Protein AF-0000000087304142 (afdb_homodimer)

Radius of gyration: 18.17 Å; Cα contacts (8 Å, |Δi|>4): 422; chains: 2; bounding box: 41×49×43 Å

pLDDT: mean 86.61, std 17.69, range [28.72, 97.62]

Foldseek 3Di:
DPDDDDDDDDDDFDWDWDADPVRDIAIEGEAFWAPPQDDPPKDKAFAPWDWDWDWDDDPNDIDIGIYTYYHYQVGMAINNHRGDPNGTDDPPPPPPPPD/DPPDDDDDDDDDFDWDWDADPVRDIAIEGEAFWAPPQDDPPKDKAFAPWDWDWDWDDDPNDIDIGIYTYYHYLVGMAINNHRGDPVGTDDPPPPPPPPD

Sequence (198 aa):
MLHSNETTILWSFRYYLTCDLDQSYFILSVYGLQNEAIKEGDRVVLLEPYYKILDISWKEQRYKFKSIRVDFPEQIIINEKAPAAHQVARASIRAQHKPMLHSNETTILWSFRYYLTCDLDQSYFILSVYGLQNEAIKEGDRVVLLEPYYKILDISWKEQRYKFKSIRVDFPEQIIINEKAPAAHQVARASIRAQHKP

Organism: Triticum turgidum subsp. durum (NCBI:txid4567)

InterPro domains:
  IPR032076 Tetratricopeptide repeat protein 5, OB fold domain [PF16669] (15-91)
  IPR038645 TTC5, OB fold domain superfamily [G3DSA:2.40.50.550] (5-99)

Solvent-accessible surface area (backbone atoms only — not comparable to full-atom values): 11054 Å² total; per-residue (Å²): 126,83,55,62,49,55,29,34,32,68,41,76,49,61,39,27,38,30,33,32,86,86,70,46,68,34,38,36,35,71,35,44,50,32,70,75,63,66,50,69,70,38,39,35,37,35,41,71,58,46,79,44,77,45,64,39,36,44,90,93,38,79,44,77,39,46,31,36,40,36,78,41,53,90,28,42,28,50,68,88,31,65,70,50,78,86,27,41,42,69,83,72,70,76,69,76,68,74,128,127,81,58,63,49,56,29,32,31,69,40,76,49,59,38,29,38,31,32,32,85,88,70,46,68,33,40,36,34,69,35,43,49,33,71,76,63,66,51,70,70,37,40,34,36,33,44,71,58,44,80,42,76,45,64,38,33,43,89,92,38,78,46,76,40,47,33,37,39,36,77,42,54,88,29,42,29,49,71,89,33,66,71,50,78,86,26,40,43,70,82,73,70,77,70,76,66,74,127

Secondary structure (DSSP, 8-state):
---EEEEEEEEEEEEEEEEETT--EEEEEE-SB-TTSS-TT-EEEEES-EEEEEEEEETTEEEEEEEEEE-SGGGEEETTBPPPGGGBPP---------/---EEEEEEEEEEEEEEEEETT--EEEEEE-SB-TTSS-TT-EEEEES-EEEEEEEEETTEEEEEEEEEE-SGGGEEETTBPPPGGGB-----------

Nearest PDB structures (foldseek):
  8bpo-assembly1_t2  TM=6.925E-01  e=1.571E-04  Homo sapiens
  2xvs-assembly1_A  TM=7.780E-01  e=8.310E-04  Homo sapiens
  4abn-assembly2_B  TM=7.168E-01  e=9.321E-04  Mus musculus
  4abn-assembly1_A  TM=6.920E-01  e=1.173E-03  Mus musculus
  6t59-assembly1_TT  TM=7.184E-01  e=1.242E-03  Homo sapiens

Structure (mmCIF, N/CA/C/O backbone):
data_AF-0000000087304142-model_v1
#
loop_
_entity.id
_entity.type
_entity.pdbx_description
1 polymer 'Tetratricopeptide repeat protein 5 OB fold domain-containing protein'
#
loop_
_atom_site.group_PDB
_atom_site.id
_atom_site.type_symbol
_atom_site.label_atom_id
_atom_site.label_alt_id
_atom_site.label_comp_id
_atom_site.label_asym_id
_atom_site.label_entity_id
_atom_site.label_seq_id
_atom_site.pdbx_PDB_ins_code
_atom_site.Cartn_x
_atom_site.Cartn_y
_atom_site.Cartn_z
_atom_site.occupancy
_atom_site.B_iso_or_equiv
_atom_site.auth_seq_id
_atom_site.auth_comp_id
_atom_site.auth_asym_id
_atom_site.auth_atom_id
_atom_site.pdbx_PDB_model_num
ATOM 1 N N . MET A 1 1 ? 4.555 -20.844 -22.891 1 38.59 1 MET A N 1
ATOM 2 C CA . MET A 1 1 ? 4.18 -21.375 -21.594 1 38.59 1 MET A CA 1
ATOM 3 C C . MET A 1 1 ? 3.936 -20.25 -20.594 1 38.59 1 MET A C 1
ATOM 5 O O . MET A 1 1 ? 4.797 -19.391 -20.391 1 38.59 1 MET A O 1
ATOM 9 N N . LEU A 1 2 ? 2.717 -19.891 -20.516 1 50.12 2 LEU A N 1
ATOM 10 C CA . LEU A 1 2 ? 2.271 -18.781 -19.672 1 50.12 2 LEU A CA 1
ATOM 11 C C . LEU A 1 2 ? 2.898 -18.859 -18.281 1 50.12 2 LEU A C 1
ATOM 13 O O . LEU A 1 2 ? 2.758 -19.875 -17.594 1 50.12 2 LEU A O 1
ATOM 17 N N . HIS A 1 3 ? 4.043 -18.344 -18.078 1 65.56 3 HIS A N 1
ATOM 18 C CA . HIS A 1 3 ? 4.711 -18.422 -16.781 1 65.56 3 HIS A CA 1
ATOM 19 C C . HIS A 1 3 ? 3.824 -17.875 -15.672 1 65.56 3 HIS A C 1
ATOM 21 O O . HIS A 1 3 ? 3.293 -16.766 -15.789 1 65.56 3 HIS A O 1
ATOM 27 N N . SER A 1 4 ? 3.064 -18.844 -15 1 76.44 4 SER A N 1
ATOM 28 C CA . SER A 1 4 ? 2.26 -18.531 -13.828 1 76.44 4 SER A CA 1
ATOM 29 C C . SER A 1 4 ? 3.031 -18.797 -12.539 1 76.44 4 SER A C 1
ATOM 31 O O . SER A 1 4 ? 3.838 -19.719 -12.469 1 76.44 4 SER A O 1
ATOM 33 N N . ASN A 1 5 ? 3.068 -17.922 -11.68 1 85.31 5 ASN A N 1
ATOM 34 C CA . ASN A 1 5 ? 3.637 -18.078 -10.344 1 85.31 5 ASN A CA 1
ATOM 35 C C . ASN A 1 5 ? 2.553 -18.078 -9.266 1 85.31 5 ASN A C 1
ATOM 37 O O . ASN A 1 5 ? 1.793 -17.125 -9.141 1 85.31 5 ASN A O 1
ATOM 41 N N . GLU A 1 6 ? 2.381 -1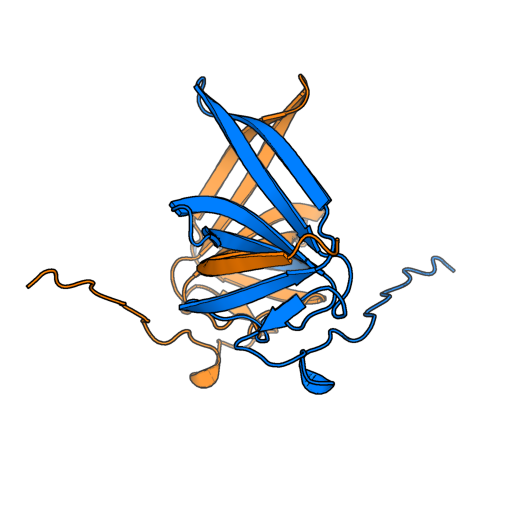9.297 -8.562 1 89.5 6 GLU A N 1
ATOM 42 C CA . GLU A 1 6 ? 1.457 -19.359 -7.434 1 89.5 6 GLU A CA 1
ATOM 43 C C . GLU A 1 6 ? 2.098 -18.812 -6.164 1 89.5 6 GLU A C 1
ATOM 45 O O . GLU A 1 6 ? 3.137 -19.312 -5.723 1 89.5 6 GLU A O 1
ATOM 50 N N . THR A 1 7 ? 1.464 -17.828 -5.605 1 94.75 7 THR A N 1
ATOM 51 C CA . THR A 1 7 ? 2.057 -17.172 -4.449 1 94.75 7 THR A CA 1
ATOM 52 C C . THR A 1 7 ? 1.004 -16.922 -3.371 1 94.75 7 THR A C 1
ATOM 54 O O . THR A 1 7 ? -0.197 -16.969 -3.646 1 94.75 7 THR A O 1
ATOM 57 N N . THR A 1 8 ? 1.46 -16.859 -2.166 1 96.12 8 THR A N 1
ATOM 58 C CA . THR A 1 8 ? 0.624 -16.469 -1.035 1 96.12 8 THR A CA 1
ATOM 59 C C . THR A 1 8 ? 1.009 -15.086 -0.529 1 96.12 8 THR A C 1
ATOM 61 O O . THR A 1 8 ? 2.193 -14.766 -0.406 1 96.12 8 THR A O 1
ATOM 64 N N . ILE A 1 9 ? -0.006 -14.328 -0.276 1 96.19 9 ILE A N 1
ATOM 65 C CA . ILE A 1 9 ? 0.234 -13 0.277 1 96.19 9 ILE A CA 1
ATOM 66 C C . ILE A 1 9 ? 0.557 -13.109 1.766 1 96.19 9 ILE A C 1
ATOM 68 O O . ILE A 1 9 ? -0.253 -13.617 2.547 1 96.19 9 ILE A O 1
ATOM 72 N N . LEU A 1 10 ? 1.665 -12.609 2.121 1 94.44 10 LEU A N 1
ATOM 73 C CA . LEU A 1 10 ? 2.068 -12.68 3.52 1 94.44 10 LEU A CA 1
ATOM 74 C C . LEU A 1 10 ? 1.793 -11.359 4.234 1 94.44 10 LEU A C 1
ATOM 76 O O . LEU A 1 10 ? 1.306 -11.352 5.367 1 94.44 10 LEU A O 1
ATOM 80 N N . TRP A 1 11 ? 2.09 -10.266 3.6 1 90.31 11 TRP A N 1
ATOM 81 C CA . TRP A 1 11 ? 1.928 -8.938 4.184 1 90.31 11 TRP A CA 1
ATOM 82 C C . TRP A 1 11 ? 1.604 -7.906 3.109 1 90.31 11 TRP A C 1
ATOM 84 O O . TRP A 1 11 ? 1.992 -8.07 1.95 1 90.31 11 TRP A O 1
ATOM 94 N N . SER A 1 12 ? 0.867 -6.938 3.477 1 90.38 12 SER A N 1
ATOM 95 C CA . SER A 1 12 ? 0.585 -5.785 2.627 1 90.38 12 SER A CA 1
ATOM 96 C C . SER A 1 12 ? 1.11 -4.496 3.25 1 90.38 12 SER A C 1
ATOM 98 O O . SER A 1 12 ? 1.001 -4.297 4.461 1 90.38 12 SER A O 1
ATOM 100 N N . PHE A 1 13 ? 1.851 -3.672 2.453 1 88.75 13 PHE A N 1
ATOM 101 C CA . PHE A 1 13 ? 2.375 -2.369 2.846 1 88.75 13 PHE A CA 1
ATOM 102 C C . PHE A 1 13 ? 1.721 -1.255 2.039 1 88.75 13 PHE A C 1
ATOM 104 O O . PHE A 1 13 ? 1.744 -1.278 0.806 1 88.75 13 PHE A O 1
ATOM 111 N N . ARG A 1 14 ? 1.123 -0.435 2.699 1 90.31 14 ARG A N 1
ATOM 112 C CA . ARG A 1 14 ? 0.495 0.694 2.02 1 90.31 14 ARG A CA 1
ATOM 113 C C . ARG 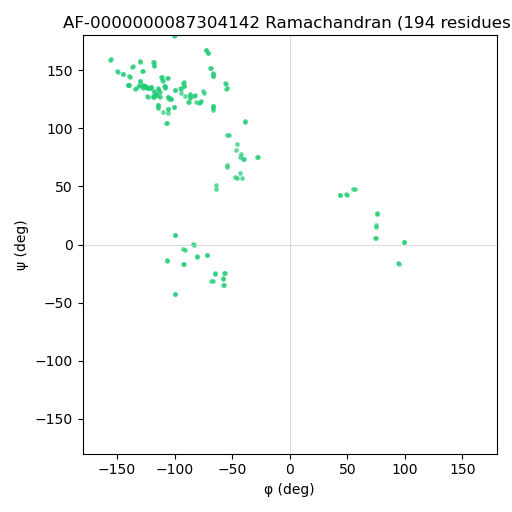A 1 14 ? 1.125 2.014 2.455 1 90.31 14 ARG A C 1
ATOM 115 O O . ARG A 1 14 ? 1.301 2.258 3.65 1 90.31 14 ARG A O 1
ATOM 122 N N . TYR A 1 15 ? 1.54 2.902 1.51 1 94.56 15 TYR A N 1
ATOM 123 C CA . TYR A 1 15 ? 2.094 4.234 1.726 1 94.56 15 TYR A CA 1
ATOM 124 C C . TYR A 1 15 ? 1.349 5.273 0.897 1 94.56 15 TYR A C 1
ATOM 126 O O . TYR A 1 15 ? 0.805 4.961 -0.164 1 94.56 15 TYR A O 1
ATOM 134 N N . TYR A 1 16 ? 1.314 6.414 1.436 1 95.88 16 TYR A N 1
ATOM 135 C CA . TYR A 1 16 ? 0.672 7.527 0.749 1 95.88 16 TYR A CA 1
ATOM 136 C C . TYR A 1 16 ? 1.661 8.664 0.508 1 95.88 16 TYR A C 1
ATOM 138 O O . TYR A 1 16 ? 2.475 8.984 1.379 1 95.88 16 TYR A O 1
ATOM 146 N N . LEU A 1 17 ? 1.597 9.172 -0.672 1 96.81 17 LEU A N 1
ATOM 147 C CA . LEU A 1 17 ? 2.236 10.461 -0.91 1 96.81 17 LEU A CA 1
ATOM 148 C C . LEU A 1 17 ? 1.291 11.609 -0.571 1 96.81 17 LEU A C 1
ATOM 150 O O . LEU A 1 17 ? 0.168 11.664 -1.076 1 96.81 17 LEU A O 1
ATOM 154 N N . THR A 1 18 ? 1.771 12.453 0.245 1 97.31 18 THR A N 1
ATOM 155 C CA . THR A 1 18 ? 0.891 13.5 0.75 1 97.31 18 THR A CA 1
ATOM 156 C C . THR A 1 18 ? 1.542 14.867 0.601 1 97.31 18 THR A C 1
ATOM 158 O O . THR A 1 18 ? 2.764 14.969 0.467 1 97.31 18 THR A O 1
ATOM 161 N N . CYS A 1 19 ? 0.693 15.836 0.576 1 97.19 19 CYS A N 1
ATOM 162 C CA . CYS A 1 19 ? 1.104 17.234 0.524 1 97.19 19 CYS A CA 1
ATOM 163 C C . CYS A 1 19 ? 0.378 18.047 1.584 1 97.19 19 CYS A C 1
ATOM 165 O O . CYS A 1 19 ? -0.826 17.891 1.786 1 97.19 19 CYS A O 1
ATOM 167 N N . ASP A 1 20 ? 1.195 18.891 2.199 1 94.69 20 ASP A N 1
ATOM 168 C CA . ASP A 1 20 ? 0.542 19.719 3.205 1 94.69 20 ASP A CA 1
ATOM 169 C C . ASP A 1 20 ? 0.26 21.125 2.66 1 94.69 20 ASP A C 1
ATOM 171 O O . ASP A 1 20 ? 0.47 21.391 1.475 1 94.69 20 ASP A O 1
ATOM 175 N N . LEU A 1 21 ? -0.332 21.938 3.471 1 90.31 21 LEU A N 1
ATOM 176 C CA . LEU A 1 21 ? -0.756 23.266 3.062 1 90.31 21 LEU A CA 1
ATOM 177 C C . LEU A 1 21 ? 0.448 24.141 2.723 1 90.31 21 LEU A C 1
ATOM 179 O O . LEU A 1 21 ? 0.334 25.094 1.939 1 90.31 21 LEU A O 1
ATOM 183 N N . ASP A 1 22 ? 1.643 23.859 3.264 1 92.12 22 ASP A N 1
ATOM 184 C CA . ASP A 1 22 ? 2.865 24.609 3 1 92.12 22 ASP A CA 1
ATOM 185 C C . ASP A 1 22 ? 3.541 24.141 1.719 1 92.12 22 ASP A C 1
ATOM 187 O O . ASP A 1 22 ? 4.656 24.547 1.404 1 92.12 22 ASP A O 1
ATOM 191 N N . GLN A 1 23 ? 2.883 23.094 1.068 1 91.81 23 GLN A N 1
ATOM 192 C CA . GLN A 1 23 ? 3.367 22.547 -0.193 1 91.81 23 GLN A CA 1
ATOM 193 C C . GLN A 1 23 ? 4.586 21.656 0.027 1 91.81 23 GLN A C 1
ATOM 195 O O . GLN A 1 23 ? 5.48 21.594 -0.82 1 91.81 23 GLN A O 1
ATOM 200 N N . SER A 1 24 ? 4.586 21.156 1.173 1 93.25 24 SER A N 1
ATOM 201 C CA . SER A 1 24 ? 5.605 20.141 1.458 1 93.25 24 SER A CA 1
ATOM 202 C C . SER A 1 24 ? 5.082 18.734 1.188 1 93.25 24 SER A C 1
ATOM 204 O O . SER A 1 24 ? 3.936 18.422 1.509 1 93.25 24 SER A O 1
ATOM 206 N N . TYR A 1 25 ? 5.953 17.969 0.609 1 95.5 25 TYR A N 1
ATOM 207 C CA . TYR A 1 25 ? 5.578 16.594 0.287 1 95.5 25 TYR A CA 1
ATOM 208 C C . TYR A 1 25 ? 6.238 15.609 1.244 1 95.5 25 TYR A C 1
ATOM 210 O O . TYR A 1 25 ? 7.391 15.797 1.645 1 95.5 25 TYR A O 1
ATOM 218 N N . PHE A 1 26 ? 5.5 14.547 1.586 1 96.19 26 PHE A N 1
ATOM 219 C CA . PHE A 1 26 ? 6.066 13.508 2.43 1 96.19 26 PHE A CA 1
ATOM 220 C C . PHE A 1 26 ? 5.344 12.18 2.211 1 96.19 26 PHE A C 1
ATOM 222 O O . PHE A 1 26 ? 4.238 12.156 1.66 1 96.19 26 PHE A O 1
ATOM 229 N N . ILE A 1 27 ? 6.004 11.07 2.576 1 97.12 27 ILE A N 1
ATOM 230 C CA . ILE A 1 27 ? 5.406 9.734 2.559 1 97.12 27 ILE A CA 1
ATOM 231 C C . ILE A 1 27 ? 4.688 9.477 3.881 1 97.12 27 ILE A C 1
ATOM 233 O O . ILE A 1 27 ? 5.238 9.727 4.953 1 97.12 27 ILE A O 1
ATOM 237 N N . LEU A 1 28 ? 3.451 9.055 3.797 1 97.5 28 LEU A N 1
ATOM 238 C CA . LEU A 1 28 ? 2.639 8.75 4.969 1 97.5 28 LEU A CA 1
ATOM 239 C C . LEU A 1 28 ? 2.344 7.258 5.055 1 97.5 28 LEU A C 1
ATOM 241 O O . LEU A 1 28 ? 1.95 6.641 4.062 1 97.5 28 LEU A O 1
ATOM 245 N N . SER A 1 29 ? 2.633 6.68 6.172 1 95.69 29 SER A N 1
ATOM 246 C CA . SER A 1 29 ? 2.209 5.324 6.5 1 95.69 29 SER A CA 1
ATOM 247 C C . SER A 1 29 ? 1.195 5.32 7.641 1 95.69 29 SER A C 1
ATOM 249 O O . SER A 1 29 ? 1.394 5.988 8.656 1 95.69 29 SER A O 1
ATOM 251 N N . VAL A 1 30 ? 0.111 4.602 7.422 1 94.88 30 VAL A N 1
ATOM 252 C CA . VAL A 1 30 ? -0.978 4.594 8.391 1 94.88 30 VAL A CA 1
ATOM 253 C C . VAL A 1 30 ? -1.271 3.162 8.836 1 94.88 30 VAL A C 1
ATOM 255 O O . VAL A 1 30 ? -1.509 2.285 8 1 94.88 30 VAL A O 1
ATOM 258 N N . TYR A 1 31 ? -1.268 3.006 10.125 1 89.94 31 TYR A N 1
ATOM 259 C CA . TYR A 1 31 ? -1.63 1.72 10.711 1 89.94 31 TYR A CA 1
ATOM 260 C C . TYR A 1 31 ? -2.961 1.811 11.445 1 89.94 31 TYR A C 1
ATOM 262 O O . TYR A 1 31 ? -3.367 2.893 11.875 1 89.94 31 TYR A O 1
ATOM 270 N N . GLY A 1 32 ? -3.613 0.756 11.312 1 89.25 32 GLY A N 1
ATOM 271 C CA . GLY A 1 32 ? -4.836 0.69 12.102 1 89.25 32 GLY A CA 1
ATOM 272 C C . GLY A 1 32 ? -6.078 1.023 11.297 1 89.25 32 GLY A C 1
ATOM 273 O O . GLY A 1 32 ? -7.188 1.03 11.836 1 89.25 32 GLY A O 1
ATOM 274 N N . LEU A 1 33 ? -5.965 1.268 10.078 1 92.25 33 LEU A N 1
ATOM 275 C CA . LEU A 1 33 ? -7.117 1.562 9.234 1 92.25 33 LEU A CA 1
ATOM 276 C C . LEU A 1 33 ? -7.27 0.515 8.133 1 92.25 33 LEU A C 1
ATOM 278 O O . LEU A 1 33 ? -6.289 -0.109 7.727 1 92.25 33 LEU A O 1
ATOM 282 N N . GLN A 1 34 ? -8.562 0.417 7.719 1 88.25 34 GLN A N 1
ATOM 283 C CA . GLN A 1 34 ? -8.805 -0.403 6.535 1 88.25 34 GLN A CA 1
ATOM 284 C C . GLN A 1 34 ? -8.219 0.244 5.289 1 88.25 34 GLN A C 1
ATOM 286 O O . GLN A 1 34 ? -8.102 1.47 5.211 1 88.25 34 GLN A O 1
ATOM 291 N N . ASN A 1 35 ? -7.867 -0.57 4.363 1 82.31 35 ASN A N 1
ATOM 292 C CA . ASN A 1 35 ? -7.203 -0.108 3.15 1 82.31 35 ASN A CA 1
ATOM 293 C C . ASN A 1 35 ? -8.047 0.924 2.408 1 82.31 35 ASN A C 1
ATOM 295 O O . ASN A 1 35 ? -7.508 1.808 1.739 1 82.31 35 ASN A O 1
ATOM 299 N N . GLU A 1 36 ? -9.312 0.84 2.551 1 85.94 36 GLU A N 1
ATOM 300 C CA . GLU A 1 36 ? -10.211 1.695 1.779 1 85.94 36 GLU A CA 1
ATOM 301 C C . GLU A 1 36 ? -10.547 2.973 2.543 1 85.94 36 GLU A C 1
ATOM 303 O O . GLU A 1 36 ? -11.234 3.852 2.02 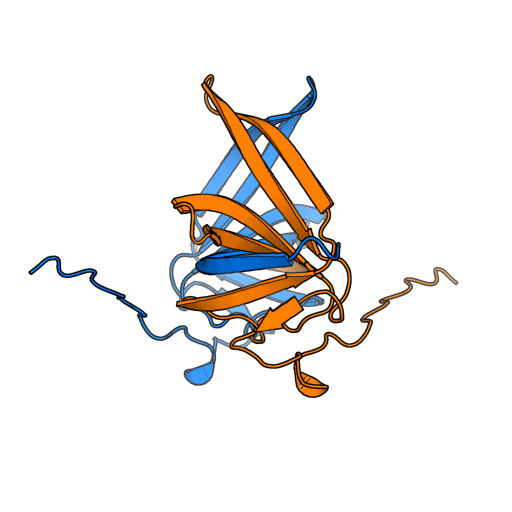1 85.94 36 GLU A O 1
ATOM 308 N N . ALA A 1 37 ? -10.055 3.027 3.709 1 92.56 37 ALA A N 1
ATOM 309 C CA . ALA A 1 37 ? -10.469 4.117 4.59 1 92.56 37 ALA A CA 1
ATOM 310 C C . ALA A 1 37 ? -9.945 5.461 4.078 1 92.56 37 ALA A C 1
ATOM 312 O O . ALA A 1 37 ? -10.57 6.5 4.305 1 92.56 37 ALA A O 1
ATOM 313 N N . ILE A 1 38 ? -8.773 5.457 3.412 1 94.44 38 ILE A N 1
ATOM 314 C CA . ILE A 1 38 ? -8.164 6.668 2.867 1 94.44 38 ILE A CA 1
ATOM 315 C C . ILE A 1 38 ? -8.055 6.551 1.349 1 94.44 38 ILE A C 1
ATOM 317 O O . ILE A 1 38 ? -7.57 5.539 0.833 1 94.44 38 ILE A O 1
ATOM 321 N N . LYS A 1 39 ? -8.57 7.543 0.684 1 90.69 39 LYS A N 1
ATOM 322 C CA . LYS A 1 39 ? -8.531 7.574 -0.775 1 90.69 39 LYS A CA 1
ATOM 323 C C . LYS A 1 39 ? -7.75 8.781 -1.282 1 90.69 39 LYS A C 1
ATOM 325 O O . LYS A 1 39 ? -7.578 9.766 -0.56 1 90.69 39 LYS A O 1
ATOM 330 N N . GLU A 1 40 ? -7.281 8.617 -2.48 1 90.31 40 GLU A N 1
ATOM 331 C CA . GLU A 1 40 ? -6.648 9.773 -3.115 1 90.31 40 GLU A CA 1
ATOM 332 C C . GLU A 1 40 ? -7.594 10.969 -3.152 1 90.31 40 GLU A C 1
ATOM 334 O O . GLU A 1 40 ? -8.789 10.812 -3.408 1 90.31 40 GLU A O 1
ATOM 339 N N . GLY A 1 41 ? -7.09 12.078 -2.877 1 93.88 41 GLY A N 1
ATOM 340 C CA . GLY A 1 41 ? -7.895 13.281 -2.855 1 93.88 41 GLY A CA 1
ATOM 341 C C . GLY A 1 41 ? -8.406 13.641 -1.472 1 93.88 41 GLY A C 1
ATOM 342 O O . GLY A 1 41 ? -8.836 14.766 -1.231 1 93.88 41 GLY A O 1
ATOM 343 N N . ASP A 1 42 ? -8.359 12.719 -0.616 1 96.25 42 ASP A N 1
ATOM 344 C CA . ASP A 1 42 ? -8.828 12.984 0.74 1 96.25 42 ASP A CA 1
ATOM 345 C C . ASP A 1 42 ? -7.926 13.992 1.448 1 96.25 42 ASP A C 1
ATOM 347 O O . ASP A 1 42 ? -6.707 13.984 1.249 1 96.25 42 ASP A O 1
ATOM 351 N N . ARG A 1 43 ? -8.516 14.75 2.213 1 97.06 43 ARG A N 1
ATOM 352 C CA . ARG A 1 43 ? -7.789 15.586 3.162 1 97.06 43 ARG A CA 1
ATOM 353 C C . ARG A 1 43 ? -7.633 14.883 4.504 1 97.06 43 ARG A C 1
ATOM 355 O O . ARG A 1 43 ? -8.602 14.352 5.051 1 97.06 43 ARG A O 1
ATOM 362 N N . VAL A 1 44 ? -6.41 15.008 5.039 1 97.38 44 VAL A N 1
ATOM 363 C CA . VAL A 1 44 ? -6.148 14.281 6.277 1 97.38 44 VAL A CA 1
ATOM 364 C C . VAL A 1 44 ? -5.441 15.195 7.273 1 97.38 44 VAL A C 1
ATOM 366 O O . VAL A 1 44 ? -4.547 15.953 6.902 1 97.38 44 VAL A O 1
ATOM 369 N N . VAL A 1 45 ? -5.934 15.148 8.477 1 97.31 45 VAL A N 1
ATOM 370 C CA . VAL A 1 45 ? -5.242 15.789 9.594 1 97.31 45 VAL A CA 1
ATOM 371 C C . VAL A 1 45 ? -4.555 14.734 10.453 1 97.31 45 VAL A C 1
ATOM 373 O O . VAL A 1 45 ? -5.18 13.742 10.844 1 97.31 45 VAL A O 1
ATOM 376 N N . LEU A 1 46 ? -3.299 14.883 10.672 1 97.12 46 LEU A N 1
ATOM 377 C CA . LEU A 1 46 ? -2.498 13.945 11.461 1 97.12 46 LEU A CA 1
ATOM 378 C C . LEU A 1 46 ? -2.219 14.5 12.852 1 97.12 46 LEU A C 1
ATOM 380 O O . LEU A 1 46 ? -1.67 15.602 12.984 1 97.12 46 LEU A O 1
ATOM 384 N N . LEU A 1 47 ? -2.566 13.734 13.828 1 96.19 47 LEU A N 1
ATOM 385 C CA . LEU A 1 47 ? -2.402 14.125 15.219 1 96.19 47 LEU A CA 1
ATOM 386 C C . LEU A 1 47 ? -1.247 13.375 15.867 1 96.19 47 LEU A C 1
ATOM 388 O O . LEU A 1 47 ? -1.266 12.141 15.938 1 96.19 47 LEU A O 1
ATOM 392 N N . GLU A 1 48 ? -0.178 14.039 16.312 1 94.88 48 GLU A N 1
ATOM 393 C CA . GLU A 1 48 ? 0.992 13.492 16.984 1 94.88 48 GLU A CA 1
ATOM 394 C C . GLU A 1 48 ? 1.651 12.391 16.172 1 94.88 48 GLU A C 1
ATOM 396 O O . GLU A 1 48 ? 1.898 11.297 16.688 1 94.88 48 GLU A O 1
ATOM 401 N N . PRO A 1 49 ? 1.877 12.57 14.977 1 95.5 49 PRO A N 1
ATOM 402 C CA . PRO A 1 49 ? 2.537 11.562 14.148 1 95.5 49 PRO A CA 1
ATOM 403 C C . PRO A 1 49 ? 4.031 11.438 14.445 1 95.5 49 PRO A C 1
ATOM 405 O O . PRO A 1 49 ? 4.586 12.258 15.18 1 95.5 49 PRO A O 1
ATOM 408 N N . TYR A 1 50 ? 4.609 10.398 13.93 1 95.62 50 TYR A N 1
ATOM 409 C CA . TYR A 1 50 ? 6.055 10.227 13.992 1 95.62 50 TYR A CA 1
ATOM 410 C C . TYR A 1 50 ? 6.719 10.727 12.711 1 95.62 50 TYR A C 1
ATOM 412 O O . TYR A 1 50 ? 6.266 10.422 11.609 1 95.62 50 TYR A O 1
ATOM 420 N N . TYR A 1 51 ? 7.754 11.453 12.906 1 94.88 51 TYR A N 1
ATOM 421 C CA . TYR A 1 51 ? 8.484 12.008 11.766 1 94.88 51 TYR A CA 1
ATOM 422 C C . TYR A 1 51 ? 9.828 11.305 11.602 1 94.88 51 TYR A C 1
ATOM 424 O O . TYR A 1 51 ? 10.547 11.078 12.578 1 94.88 51 TYR A O 1
ATOM 432 N N . LYS A 1 52 ? 10.031 11.023 10.367 1 95.44 52 LYS A N 1
ATOM 433 C CA . LYS A 1 52 ? 11.32 10.422 10.047 1 95.44 52 LYS A CA 1
ATOM 434 C C . LYS A 1 52 ? 11.828 10.891 8.688 1 95.44 52 LYS A C 1
ATOM 436 O O . LYS A 1 52 ? 11.031 11.203 7.797 1 95.44 52 LYS A O 1
ATOM 441 N N . ILE A 1 53 ? 13.133 11.008 8.578 1 95.12 53 ILE A N 1
ATOM 442 C CA . ILE A 1 53 ? 13.758 11.219 7.277 1 95.12 53 ILE A CA 1
ATOM 443 C C . ILE A 1 53 ? 14.328 9.906 6.762 1 95.12 53 ILE A C 1
ATOM 445 O O . ILE A 1 53 ? 15.156 9.273 7.43 1 95.12 53 ILE A O 1
ATOM 449 N N . LEU A 1 54 ? 13.805 9.469 5.633 1 90.5 54 LEU A N 1
ATOM 450 C CA . LEU A 1 54 ? 14.32 8.258 5.008 1 90.5 54 LEU A CA 1
ATOM 451 C C . LEU A 1 54 ? 15.484 8.586 4.074 1 90.5 54 LEU A C 1
ATOM 453 O O . LEU A 1 54 ? 15.352 9.422 3.184 1 90.5 54 LEU A O 1
ATOM 457 N N . ASP A 1 55 ? 16.656 7.984 4.305 1 92.31 55 ASP A N 1
ATOM 458 C CA . ASP A 1 55 ? 17.859 8.133 3.488 1 92.31 55 ASP A CA 1
ATOM 459 C C . ASP A 1 55 ? 18.125 6.867 2.666 1 92.31 55 ASP A C 1
ATOM 461 O O . ASP A 1 55 ? 18.578 5.852 3.203 1 92.31 55 ASP A O 1
ATOM 465 N N . ILE A 1 56 ? 17.828 6.961 1.348 1 91.12 56 ILE A N 1
ATOM 466 C CA . ILE A 1 56 ? 17.875 5.762 0.52 1 91.12 56 ILE A CA 1
ATOM 467 C C . ILE A 1 56 ? 18.781 6.004 -0.685 1 91.12 56 ILE A C 1
ATOM 469 O O . ILE A 1 56 ? 18.75 7.082 -1.286 1 91.12 56 ILE A O 1
ATOM 473 N N . SER A 1 57 ? 19.594 5.086 -0.997 1 90.44 57 SER A N 1
ATOM 474 C CA . SER A 1 57 ? 20.359 5.129 -2.236 1 90.44 57 SER A CA 1
ATOM 475 C C . SER A 1 57 ? 19.812 4.145 -3.264 1 90.44 57 SER A C 1
ATOM 477 O O . SER A 1 57 ? 19.547 2.984 -2.939 1 90.44 57 SER A O 1
ATOM 479 N N . TRP A 1 58 ? 19.562 4.68 -4.375 1 87 58 TRP A N 1
ATOM 480 C CA . TRP A 1 58 ? 19.047 3.875 -5.477 1 87 58 TRP A CA 1
ATOM 481 C C . TRP A 1 58 ? 19.672 4.293 -6.801 1 87 58 TRP A C 1
ATOM 483 O O . TRP A 1 58 ? 19.688 5.477 -7.148 1 87 58 TRP A O 1
ATOM 493 N N . LYS A 1 59 ? 20.016 3.354 -7.566 1 87.5 59 LYS A N 1
ATOM 494 C CA . LYS A 1 59 ? 20.656 3.588 -8.852 1 87.5 59 LYS A CA 1
ATOM 495 C C . LYS A 1 59 ? 21.734 4.66 -8.734 1 87.5 59 LYS A C 1
ATOM 497 O O . LYS A 1 59 ? 21.766 5.609 -9.523 1 87.5 59 LYS A O 1
ATOM 502 N N . GLU A 1 60 ? 22.516 4.637 -7.738 1 85.38 60 GLU A N 1
ATOM 503 C CA . GLU A 1 60 ? 23.688 5.477 -7.527 1 85.38 60 GLU A CA 1
ATOM 504 C C . GLU A 1 60 ? 23.281 6.902 -7.148 1 85.38 60 GLU A C 1
ATOM 506 O O . GLU A 1 60 ? 24.125 7.809 -7.16 1 85.38 60 GLU A O 1
ATOM 511 N N . GLN A 1 61 ? 22.031 7.059 -6.98 1 91.44 61 GLN A N 1
ATOM 512 C CA . GLN A 1 61 ? 21.562 8.352 -6.5 1 91.44 61 GLN A CA 1
ATOM 513 C C . GLN A 1 61 ? 21.016 8.242 -5.082 1 91.44 61 GLN A C 1
ATOM 515 O O . GLN A 1 61 ? 20.344 7.262 -4.738 1 91.44 61 GLN A O 1
ATOM 520 N N . ARG A 1 62 ? 21.328 9.273 -4.336 1 91 62 ARG A N 1
ATOM 521 C CA . ARG A 1 62 ? 20.859 9.312 -2.951 1 91 62 ARG A CA 1
ATOM 522 C C . ARG A 1 62 ? 19.625 10.188 -2.814 1 91 62 ARG A C 1
ATOM 524 O O . ARG A 1 62 ? 19.594 11.312 -3.32 1 91 62 ARG A O 1
ATOM 531 N N . TYR A 1 63 ? 18.625 9.656 -2.109 1 91 63 TYR A N 1
ATOM 532 C CA . TYR A 1 63 ? 17.344 10.344 -1.927 1 91 63 TYR A CA 1
ATOM 533 C C . TYR A 1 63 ? 16.984 10.422 -0.451 1 91 63 TYR A C 1
ATOM 535 O O . TYR A 1 63 ? 17.125 9.438 0.285 1 91 63 TYR A O 1
ATOM 543 N N . LYS A 1 64 ? 16.547 11.617 -0.087 1 92.25 64 LYS A N 1
ATOM 544 C CA . LYS A 1 64 ? 16 11.812 1.252 1 92.25 64 LYS A CA 1
ATOM 545 C C . LYS A 1 64 ? 14.531 12.195 1.189 1 92.25 64 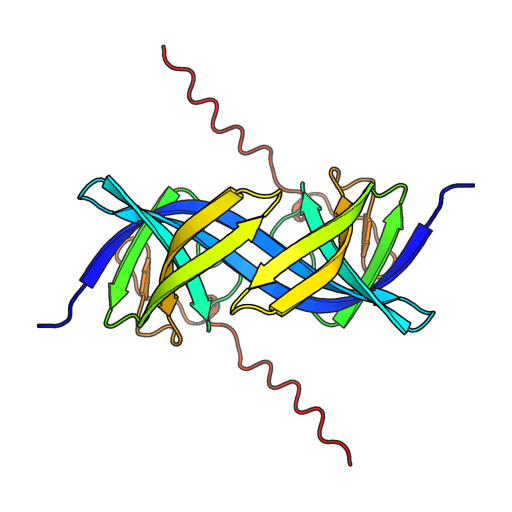LYS A C 1
ATOM 547 O O . LYS A 1 64 ? 14.156 13.141 0.488 1 92.25 64 LYS A O 1
ATOM 552 N N . PHE A 1 65 ? 13.781 11.461 1.94 1 91.38 65 PHE A N 1
ATOM 553 C CA . PHE A 1 65 ? 12.344 11.711 1.949 1 91.38 65 PHE A CA 1
ATOM 554 C C . PHE A 1 65 ? 11.836 11.898 3.373 1 91.38 65 PHE A C 1
ATOM 556 O O . PHE A 1 65 ? 12.273 11.203 4.293 1 91.38 65 PHE A O 1
ATOM 563 N N . LYS A 1 66 ? 10.961 12.906 3.471 1 95.69 66 LYS A N 1
ATOM 564 C CA . LYS A 1 66 ? 10.227 13 4.73 1 95.69 66 LYS A CA 1
ATOM 565 C C . LYS A 1 66 ? 9.148 11.922 4.824 1 95.69 66 LYS A C 1
ATOM 567 O O . LYS A 1 66 ? 8.391 11.711 3.873 1 95.69 66 LYS A O 1
ATOM 572 N N . SER A 1 67 ? 9.18 11.25 5.98 1 95.81 67 SER A N 1
ATOM 573 C CA . SER A 1 67 ? 8.188 10.211 6.23 1 95.81 67 SER A CA 1
ATOM 574 C C . SER A 1 67 ? 7.426 10.469 7.527 1 95.81 67 SER A C 1
ATOM 576 O O . SER A 1 67 ? 8.016 10.875 8.531 1 95.81 67 SER A O 1
ATOM 578 N N . ILE A 1 68 ? 6.191 10.305 7.41 1 96.94 68 ILE A N 1
ATOM 579 C CA . ILE A 1 68 ? 5.328 10.438 8.578 1 96.94 68 ILE A CA 1
ATOM 580 C C . ILE A 1 68 ? 4.57 9.133 8.812 1 96.94 68 ILE A C 1
ATOM 582 O O . ILE A 1 68 ? 4.074 8.516 7.863 1 96.94 68 ILE A O 1
ATOM 586 N N . ARG A 1 69 ? 4.531 8.68 10.062 1 95.81 69 ARG A N 1
ATOM 587 C CA . ARG A 1 69 ? 3.852 7.434 10.406 1 95.81 69 ARG A CA 1
ATOM 588 C C . ARG A 1 69 ? 2.785 7.668 11.477 1 95.81 69 ARG A C 1
ATOM 590 O O . ARG A 1 69 ? 3.002 8.43 12.414 1 95.81 69 ARG A O 1
ATOM 597 N N . VAL A 1 70 ? 1.731 7.105 11.234 1 95.56 70 VAL A N 1
ATOM 598 C CA . VAL A 1 70 ? 0.65 7.051 12.211 1 95.56 70 VAL A CA 1
ATOM 599 C C . VAL A 1 70 ? 0.423 5.602 12.648 1 95.56 70 VAL A C 1
ATOM 601 O O . VAL A 1 70 ? 0.269 4.711 11.805 1 95.56 70 VAL A O 1
ATOM 604 N N . ASP A 1 71 ? 0.297 5.434 14.016 1 93.62 71 ASP A N 1
ATOM 605 C CA . ASP A 1 71 ? 0.232 4.066 14.516 1 93.62 71 ASP A CA 1
ATOM 606 C C . ASP A 1 71 ? -1.184 3.713 14.969 1 93.62 71 ASP A C 1
ATOM 608 O O . ASP A 1 71 ? -1.519 2.535 15.117 1 93.62 71 ASP A O 1
ATOM 612 N N . PHE A 1 72 ? -2.021 4.781 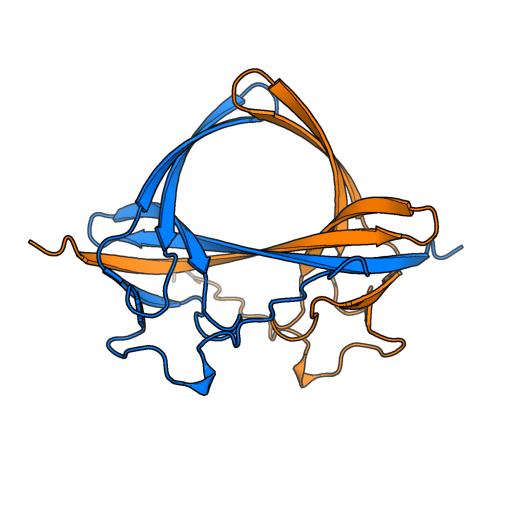15.094 1 93.25 72 PHE A N 1
ATOM 613 C CA . PHE A 1 72 ? -3.34 4.523 15.656 1 93.25 72 PHE A CA 1
ATOM 614 C C . PHE A 1 72 ? -4.414 5.309 14.914 1 93.25 72 PHE A C 1
ATOM 616 O O . PHE A 1 72 ? -4.188 6.453 14.516 1 93.25 72 PHE A O 1
ATOM 623 N N . PRO A 1 73 ? -5.535 4.652 14.828 1 94.75 73 PRO A N 1
ATOM 624 C CA . PRO A 1 73 ? -6.645 5.348 14.164 1 94.75 73 PRO A CA 1
ATOM 625 C C . PRO A 1 73 ? -6.977 6.684 14.828 1 94.75 73 PRO A C 1
ATOM 627 O O . PRO A 1 73 ? -7.453 7.605 14.156 1 94.75 73 PRO A O 1
ATOM 630 N N . GLU A 1 74 ? -6.641 6.809 16.125 1 95 74 GLU A N 1
ATOM 631 C CA . GLU A 1 74 ? -6.969 8.016 16.875 1 95 74 GLU A CA 1
ATOM 632 C C . GLU A 1 74 ? -6.105 9.195 16.438 1 95 74 GLU A C 1
ATOM 634 O O . GLU A 1 74 ? -6.402 10.344 16.766 1 95 74 GLU A O 1
ATOM 639 N N . GLN A 1 75 ? -5.109 8.992 15.633 1 96.56 75 GLN A N 1
ATOM 640 C CA . GLN A 1 75 ? -4.152 10.031 15.258 1 96.56 75 GLN A CA 1
ATOM 641 C C . GLN A 1 75 ? -4.48 10.625 13.891 1 96.56 75 GLN A C 1
ATOM 643 O O . GLN A 1 75 ? -3.705 11.414 13.352 1 96.56 75 GLN A O 1
ATOM 648 N N . ILE A 1 76 ? -5.668 10.219 13.359 1 96.44 76 ILE A N 1
ATOM 649 C CA . ILE A 1 76 ? -5.93 10.688 12 1 96.44 76 ILE A CA 1
ATOM 650 C C . ILE A 1 76 ? -7.395 11.094 11.867 1 96.44 76 ILE A C 1
ATOM 652 O O . ILE A 1 76 ? -8.281 10.43 12.406 1 96.44 76 ILE A O 1
ATOM 656 N N . ILE A 1 77 ? -7.609 12.242 11.188 1 97.62 77 ILE A N 1
ATOM 657 C CA . ILE A 1 77 ? -8.93 12.742 10.805 1 97.62 77 ILE A CA 1
ATOM 658 C C . ILE A 1 77 ? -9.031 12.812 9.281 1 97.62 77 ILE A C 1
ATOM 660 O O . ILE A 1 77 ? -8.148 13.375 8.617 1 97.62 77 ILE A O 1
ATOM 664 N N . ILE A 1 78 ? -10.07 12.219 8.719 1 97.44 78 ILE A N 1
ATOM 665 C CA . ILE A 1 78 ? -10.242 12.133 7.27 1 97.44 78 ILE A CA 1
ATOM 666 C C . ILE A 1 78 ? -11.461 12.945 6.844 1 97.44 78 ILE A C 1
ATOM 668 O O . ILE A 1 78 ? -12.586 12.633 7.246 1 97.44 78 ILE A O 1
ATOM 672 N N . ASN A 1 79 ? -11.117 13.883 6.066 1 97.25 79 ASN A N 1
ATOM 673 C CA . ASN A 1 79 ? -12.188 14.773 5.617 1 97.25 79 ASN A CA 1
ATOM 674 C C . ASN A 1 79 ? -13.039 15.258 6.785 1 97.25 79 ASN A C 1
ATOM 676 O O . ASN A 1 79 ? -14.266 15.18 6.738 1 97.25 79 ASN A O 1
ATOM 680 N N . GLU A 1 80 ? -12.391 15.586 7.742 1 96.5 80 GLU A N 1
ATOM 681 C CA . GLU A 1 80 ? -12.969 16.25 8.906 1 96.5 80 GLU A CA 1
ATOM 682 C C . GLU A 1 80 ? -13.758 15.273 9.773 1 96.5 80 GLU A C 1
ATOM 684 O O . GLU A 1 80 ? -14.531 15.68 10.633 1 96.5 80 GLU A O 1
ATOM 689 N N . LYS A 1 81 ? -13.555 13.984 9.555 1 97.12 81 LYS A N 1
ATOM 690 C CA . LYS A 1 81 ? -14.219 12.961 10.352 1 97.12 81 LYS A CA 1
ATOM 691 C C . LYS A 1 81 ? -13.211 11.938 10.875 1 97.12 81 LYS A C 1
ATOM 693 O O . LYS A 1 81 ? -12.305 11.523 10.141 1 97.12 81 LYS A O 1
ATOM 698 N N . ALA A 1 82 ? -13.5 11.586 12.117 1 96.12 82 ALA A N 1
ATOM 699 C CA . ALA A 1 82 ? -12.742 10.453 12.617 1 96.12 82 ALA A CA 1
ATOM 700 C C . ALA A 1 82 ? -13.102 9.172 11.867 1 96.12 82 ALA A C 1
ATOM 702 O O . ALA A 1 82 ? -14.219 9.031 11.367 1 96.12 82 ALA A O 1
ATOM 703 N N . PRO A 1 83 ? -12.086 8.305 11.727 1 95.75 83 PRO A N 1
ATOM 704 C CA . PRO A 1 83 ? -12.445 7.043 11.078 1 95.75 83 PRO A CA 1
ATOM 705 C C . PRO A 1 83 ? -13.602 6.328 11.773 1 95.75 83 PRO A C 1
ATOM 707 O O . PRO A 1 83 ? -13.633 6.254 13 1 95.75 83 PRO A O 1
ATOM 710 N N . ALA A 1 84 ? -14.492 5.895 10.953 1 95.25 84 ALA A N 1
ATOM 711 C CA . ALA A 1 84 ? -15.602 5.109 11.484 1 95.25 84 ALA A CA 1
ATOM 712 C C . ALA A 1 84 ? -15.125 3.729 11.938 1 95.25 84 ALA A C 1
ATOM 714 O O . ALA A 1 84 ? -14.039 3.287 11.562 1 95.25 84 ALA A O 1
ATOM 715 N N . ALA A 1 85 ? -15.969 3.031 12.719 1 92 85 ALA A N 1
ATOM 716 C CA . ALA A 1 85 ? -15.625 1.72 13.266 1 92 85 ALA A CA 1
ATOM 717 C C . ALA A 1 85 ? -15.281 0.733 12.148 1 92 85 ALA A C 1
ATOM 719 O O . ALA A 1 85 ? -14.359 -0.07 12.289 1 92 85 ALA A O 1
ATOM 720 N N . HIS A 1 86 ? -15.969 0.886 11.07 1 89.31 86 HIS A N 1
ATOM 721 C CA . HIS A 1 86 ? -15.773 -0.071 9.984 1 89.31 86 HIS A CA 1
ATOM 722 C C . HIS A 1 86 ? -14.531 0.261 9.172 1 89.31 86 HIS A C 1
ATOM 724 O O . HIS A 1 86 ? -14.109 -0.529 8.32 1 89.31 86 HIS A O 1
ATOM 730 N N . GLN A 1 87 ? -13.969 1.38 9.398 1 92.69 87 GLN A N 1
ATOM 731 C CA . GLN A 1 87 ? -12.758 1.791 8.695 1 92.69 87 GLN A CA 1
ATOM 732 C C . GLN A 1 87 ? -11.508 1.404 9.477 1 92.69 87 GLN A C 1
ATOM 734 O O . GLN A 1 87 ? -10.391 1.484 8.961 1 92.69 87 GLN A O 1
ATOM 739 N N . VAL A 1 88 ? -11.672 1.097 10.75 1 91.69 88 VAL A N 1
ATOM 740 C CA . VAL A 1 88 ? -10.555 0.714 11.609 1 91.69 88 VAL A CA 1
ATOM 741 C C . VAL A 1 88 ? -10.242 -0.769 11.422 1 91.69 88 VAL A C 1
ATOM 743 O O . VAL A 1 88 ? -11.156 -1.603 11.406 1 91.69 88 VAL A O 1
ATOM 746 N N . ALA A 1 89 ? -8.984 -1.012 11.156 1 84.38 89 ALA A N 1
ATOM 747 C CA . ALA A 1 89 ? -8.57 -2.391 10.906 1 84.38 89 ALA A CA 1
ATOM 748 C C . ALA A 1 89 ? -8.711 -3.24 12.164 1 84.38 89 ALA A C 1
ATOM 750 O O . ALA A 1 89 ? -8.383 -2.793 13.266 1 84.38 89 ALA A O 1
ATOM 751 N N . ARG A 1 90 ? -9.484 -4.207 12.109 1 66.5 90 ARG A N 1
ATOM 752 C CA . ARG A 1 90 ? -9.578 -5.152 13.219 1 66.5 90 ARG A CA 1
ATOM 753 C C . ARG A 1 90 ? -8.273 -5.934 13.391 1 66.5 90 ARG A C 1
ATOM 755 O O . ARG A 1 90 ? -7.559 -6.168 12.414 1 66.5 90 ARG A O 1
ATOM 762 N N . ALA A 1 91 ? -7.5 -5.789 14.648 1 53.12 91 ALA A N 1
ATOM 763 C CA . ALA A 1 91 ? -6.246 -6.469 14.969 1 53.12 91 ALA A CA 1
ATOM 764 C C . ALA A 1 91 ? -6.145 -7.801 14.234 1 53.12 91 ALA A C 1
ATOM 766 O O . ALA A 1 91 ? -7.039 -8.641 14.344 1 53.12 91 ALA A O 1
ATOM 767 N N . SER A 1 92 ? -5.898 -7.793 13.062 1 49.09 92 SER A N 1
ATOM 768 C CA . SER A 1 92 ? -5.645 -9.156 12.625 1 49.09 92 SER A CA 1
ATOM 769 C C . SER A 1 92 ? -4.402 -9.734 13.297 1 49.09 92 SER A C 1
ATOM 771 O O . SER A 1 92 ? -3.279 -9.32 13 1 49.09 92 SER A O 1
ATOM 773 N N . ILE A 1 93 ? -4.238 -9.688 14.625 1 42.78 93 ILE A N 1
ATOM 774 C CA . ILE A 1 93 ? -3.145 -10.414 15.273 1 42.78 93 ILE A CA 1
ATOM 775 C C . ILE A 1 93 ? -2.99 -11.789 14.633 1 42.78 93 ILE A C 1
ATOM 777 O O . ILE A 1 93 ? -3.857 -12.656 14.789 1 42.78 93 ILE A O 1
ATOM 781 N N . ARG A 1 94 ? -2.789 -12.008 13.445 1 39.75 94 ARG A N 1
ATOM 782 C CA . ARG A 1 94 ? -2.414 -13.398 13.188 1 39.75 94 ARG A CA 1
ATOM 783 C C . ARG A 1 94 ? -1.219 -13.805 14.039 1 39.75 94 ARG A C 1
ATOM 785 O O . ARG A 1 94 ? -0.118 -13.281 13.875 1 39.75 94 ARG A O 1
ATOM 792 N N . ALA A 1 95 ? -1.33 -13.938 15.453 1 36.66 95 ALA A N 1
ATOM 793 C CA . ALA A 1 95 ? -0.445 -14.641 16.375 1 36.66 95 ALA A CA 1
ATOM 794 C C . ALA A 1 95 ? 0.034 -15.961 15.781 1 36.66 95 ALA A C 1
ATOM 796 O O . ALA A 1 95 ? -0.771 -16.859 15.516 1 36.66 95 ALA A O 1
ATOM 797 N N . GLN A 1 96 ? 0.917 -16.016 14.844 1 35.75 96 GLN A N 1
ATOM 798 C CA . GLN A 1 96 ? 1.506 -17.344 14.75 1 35.75 96 GLN A CA 1
ATOM 799 C C . GLN A 1 96 ? 1.874 -17.875 16.141 1 35.75 96 GLN A C 1
ATOM 801 O O . GLN A 1 96 ? 2.77 -17.344 16.797 1 35.75 96 GLN A O 1
ATOM 806 N N . HIS A 1 97 ? 0.963 -17.953 16.984 1 29.58 97 HIS A N 1
ATOM 807 C CA . HIS A 1 97 ? 1.222 -18.859 18.094 1 29.58 97 HIS A CA 1
ATOM 808 C C . HIS A 1 97 ? 1.852 -20.172 17.609 1 29.58 97 HIS A C 1
ATOM 810 O O . HIS A 1 97 ? 1.253 -20.891 16.797 1 29.58 97 HIS A O 1
ATOM 816 N N . LYS A 1 98 ? 3.186 -20.172 17.234 1 31.17 98 LYS A N 1
ATOM 817 C CA . LYS A 1 98 ? 3.799 -21.5 17.344 1 31.17 98 LYS A CA 1
ATOM 818 C C . LYS A 1 98 ? 3.297 -22.234 18.578 1 31.17 98 LYS A C 1
ATOM 820 O O . LYS A 1 98 ? 3.363 -21.703 19.703 1 31.17 98 LYS A O 1
ATOM 825 N N . PRO A 1 99 ? 2.418 -23.25 18.344 1 28.72 99 PRO A N 1
ATOM 826 C CA . PRO A 1 99 ? 2.268 -24.094 19.531 1 28.72 99 PRO A CA 1
ATOM 827 C C . PRO A 1 99 ? 3.605 -24.438 20.188 1 28.72 99 PRO A C 1
ATOM 829 O O . PRO A 1 99 ? 4.637 -24.469 19.516 1 28.72 99 PRO A O 1
ATOM 832 N N . MET B 1 1 ? 0.909 21.547 22.391 1 36.97 1 MET B N 1
ATOM 833 C CA . MET B 1 1 ? 0.281 21.953 21.125 1 36.97 1 MET B CA 1
ATOM 834 C C . MET B 1 1 ? 0.252 20.797 20.141 1 36.97 1 MET B C 1
ATOM 836 O O . MET B 1 1 ? 1.291 20.203 19.828 1 36.97 1 MET B O 1
ATOM 840 N N . LEU B 1 2 ? -0.816 20.109 20.172 1 49.12 2 LEU B N 1
ATOM 841 C CA . LEU B 1 2 ? -1.034 18.922 19.344 1 49.12 2 LEU B CA 1
ATOM 842 C C . LEU B 1 2 ? -0.635 19.188 17.906 1 49.12 2 LEU B C 1
ATOM 844 O O . LEU B 1 2 ? -1.167 20.094 17.266 1 49.12 2 LEU B O 1
ATOM 848 N N . HIS B 1 3 ? 0.6 19.109 17.562 1 64.44 3 HIS B N 1
ATOM 849 C CA . HIS B 1 3 ? 1.043 19.391 16.203 1 64.44 3 HIS B CA 1
ATOM 850 C C . HIS B 1 3 ? 0.252 18.578 15.188 1 64.44 3 HIS B C 1
ATOM 852 O O . HIS B 1 3 ? 0.122 17.359 15.328 1 64.44 3 HIS B O 1
ATOM 858 N N . SER B 1 4 ? -0.855 19.234 14.633 1 75.12 4 SER B N 1
ATOM 859 C CA . SER B 1 4 ? -1.653 18.672 13.547 1 75.12 4 SER B CA 1
ATOM 860 C C . SER B 1 4 ? -1.12 19.109 12.188 1 75.12 4 SER B C 1
ATOM 862 O O . SER B 1 4 ? -0.631 20.234 12.039 1 75.12 4 SER B O 1
ATOM 864 N N . ASN B 1 5 ? -0.873 18.266 11.344 1 84.75 5 ASN B N 1
ATOM 865 C CA . ASN B 1 5 ? -0.513 18.547 9.961 1 84.75 5 ASN B CA 1
ATOM 866 C C . ASN B 1 5 ? -1.661 18.234 9.008 1 84.75 5 ASN B C 1
ATOM 868 O O . ASN B 1 5 ? -2.129 17.094 8.945 1 84.75 5 ASN B O 1
ATOM 872 N N . GLU B 1 6 ? -2.238 19.344 8.352 1 89.75 6 GLU B N 1
ATOM 873 C CA . GLU B 1 6 ? -3.248 19.141 7.316 1 89.75 6 GLU B CA 1
ATOM 874 C C . GLU B 1 6 ? -2.605 18.75 5.988 1 89.75 6 GLU B C 1
ATOM 876 O O . GLU B 1 6 ? -1.794 19.5 5.445 1 89.75 6 GLU B O 1
ATOM 881 N N . THR B 1 7 ? -2.998 17.625 5.504 1 94.94 7 THR B N 1
ATOM 882 C CA . THR B 1 7 ? -2.357 17.109 4.293 1 94.94 7 THR B CA 1
ATOM 883 C C . THR B 1 7 ? -3.396 16.547 3.328 1 94.94 7 THR B C 1
ATOM 885 O O . THR B 1 7 ? -4.535 16.281 3.719 1 94.94 7 THR B O 1
ATOM 888 N N . THR B 1 8 ? -3.057 16.578 2.088 1 96.31 8 THR B N 1
ATOM 889 C CA . THR B 1 8 ? -3.863 15.953 1.047 1 96.31 8 THR B CA 1
ATOM 890 C C . THR B 1 8 ? -3.16 14.719 0.493 1 96.31 8 THR B C 1
ATOM 892 O O . THR B 1 8 ? -1.951 14.742 0.25 1 96.31 8 THR B O 1
ATOM 895 N N . ILE B 1 9 ? -3.949 13.711 0.334 1 96.31 9 ILE B N 1
ATOM 896 C CA . ILE B 1 9 ? -3.408 12.484 -0.255 1 96.31 9 ILE B CA 1
ATOM 897 C C . ILE B 1 9 ? -3.279 12.656 -1.767 1 96.31 9 ILE B C 1
ATOM 899 O O . ILE B 1 9 ? -4.27 12.914 -2.455 1 96.31 9 ILE B O 1
ATOM 903 N N . LEU B 1 10 ? -2.121 12.477 -2.232 1 94.62 10 LEU B N 1
ATOM 904 C CA . LEU B 1 10 ? -1.897 12.633 -3.666 1 94.62 10 LEU B CA 1
ATOM 905 C C . LEU B 1 10 ? -1.876 11.273 -4.363 1 94.62 10 LEU B C 1
ATOM 907 O O . LEU B 1 10 ? -2.457 11.117 -5.441 1 94.62 10 LEU B O 1
ATOM 911 N N . TRP B 1 11 ? -1.229 10.305 -3.768 1 90.56 11 TRP B N 1
ATOM 912 C CA . TRP B 1 11 ? -1.084 8.977 -4.348 1 90.56 11 TRP B CA 1
ATOM 913 C C . TRP B 1 11 ? -0.993 7.914 -3.254 1 90.56 11 TRP B C 1
ATOM 915 O O . TRP B 1 11 ? -0.542 8.195 -2.141 1 90.56 11 TRP B O 1
ATOM 925 N N . SER B 1 12 ? -1.468 6.777 -3.562 1 90.5 12 SER B N 1
ATOM 926 C CA . SER B 1 12 ? -1.318 5.609 -2.699 1 90.5 12 SER B CA 1
ATOM 927 C C . SER B 1 12 ? -0.526 4.508 -3.395 1 90.5 12 SER B C 1
ATOM 929 O O . SER B 1 12 ? -0.696 4.273 -4.594 1 90.5 12 SER B O 1
ATOM 931 N N . PHE B 1 13 ? 0.498 3.93 -2.693 1 89 13 PHE B N 1
ATOM 932 C CA . PHE B 1 13 ? 1.32 2.82 -3.158 1 89 13 PHE B CA 1
ATOM 933 C C . PHE B 1 13 ? 1.091 1.581 -2.301 1 89 13 PHE B C 1
ATOM 935 O O . PHE B 1 13 ? 1.237 1.63 -1.077 1 89 13 PHE B O 1
ATOM 942 N N . ARG B 1 14 ? 0.676 0.609 -2.92 1 90.25 14 ARG B N 1
ATOM 943 C CA . ARG B 1 14 ? 0.458 -0.639 -2.195 1 90.25 14 ARG B CA 1
ATOM 944 C C . ARG B 1 14 ? 1.383 -1.738 -2.709 1 90.25 14 ARG B C 1
ATOM 946 O O . ARG B 1 14 ? 1.496 -1.947 -3.918 1 90.25 14 ARG B O 1
ATOM 953 N N . TYR B 1 15 ? 2.129 -2.443 -1.81 1 94.5 15 TYR B N 1
ATOM 954 C CA . TYR B 1 15 ? 3.008 -3.57 -2.098 1 94.5 15 TYR B CA 1
ATOM 955 C C . TYR B 1 15 ? 2.67 -4.766 -1.215 1 94.5 15 TYR B C 1
ATOM 957 O O . TYR B 1 15 ? 2.184 -4.598 -0.094 1 94.5 15 TYR B O 1
ATOM 965 N N . TYR B 1 16 ? 2.895 -5.895 -1.76 1 95.88 16 TYR B N 1
ATOM 966 C CA . TYR B 1 16 ? 2.662 -7.133 -1.028 1 95.88 16 TYR B CA 1
ATOM 967 C C . TYR B 1 16 ? 3.945 -7.945 -0.912 1 95.88 16 TYR B C 1
ATOM 969 O O . TYR B 1 16 ? 4.719 -8.031 -1.867 1 95.88 16 TYR B O 1
ATOM 977 N N . LEU B 1 17 ? 4.152 -8.438 0.247 1 96.75 17 LEU B N 1
ATOM 978 C CA . LEU B 1 17 ? 5.145 -9.5 0.391 1 96.75 17 LEU B CA 1
ATOM 979 C C . LEU B 1 17 ? 4.527 -10.867 0.129 1 96.75 17 LEU B C 1
ATOM 981 O O . LEU B 1 17 ? 3.521 -11.227 0.747 1 96.75 17 LEU B O 1
ATOM 985 N N . THR B 1 18 ? 5.133 -11.562 -0.741 1 97.25 18 THR B N 1
ATOM 986 C CA . THR B 1 18 ? 4.531 -12.82 -1.17 1 97.25 18 THR B CA 1
ATOM 987 C C . THR B 1 18 ? 5.547 -13.961 -1.111 1 97.25 18 THR B C 1
ATOM 989 O O . THR B 1 18 ? 6.754 -13.719 -1.104 1 97.25 18 THR B O 1
ATOM 992 N N . CYS B 1 19 ? 5 -15.109 -1.027 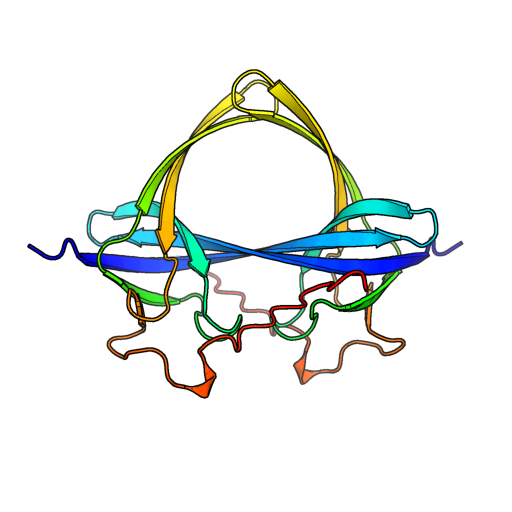1 97.19 19 CYS B N 1
ATOM 993 C CA . CYS B 1 19 ? 5.785 -16.344 -1.044 1 97.19 19 CYS B CA 1
ATOM 994 C C . CYS B 1 19 ? 5.211 -17.344 -2.041 1 97.19 19 CYS B C 1
ATOM 996 O O . CYS B 1 19 ? 3.992 -17.516 -2.119 1 97.19 19 CYS B O 1
ATOM 998 N N . ASP B 1 20 ? 6.152 -17.922 -2.758 1 94.56 20 ASP B N 1
ATOM 999 C CA . ASP B 1 20 ? 5.652 -18.922 -3.707 1 94.56 20 ASP B CA 1
ATOM 1000 C C . ASP B 1 20 ? 5.828 -20.328 -3.166 1 94.56 20 ASP B C 1
ATOM 1002 O O . ASP B 1 20 ? 6.227 -20.516 -2.016 1 94.56 20 ASP B O 1
ATOM 1006 N N . LEU B 1 21 ? 5.41 -21.281 -3.943 1 90.25 21 LEU B N 1
ATOM 1007 C CA . LEU B 1 21 ? 5.414 -22.672 -3.523 1 90.25 21 LEU B CA 1
ATOM 1008 C C . LEU B 1 21 ? 6.836 -23.172 -3.312 1 90.25 21 LEU B C 1
ATOM 1010 O O . LEU B 1 21 ? 7.066 -24.094 -2.52 1 90.25 21 LEU B O 1
ATOM 1014 N N . ASP B 1 22 ? 7.84 -22.578 -3.967 1 92.06 22 ASP B N 1
ATOM 1015 C CA . ASP B 1 22 ? 9.242 -22.969 -3.836 1 92.06 22 ASP B CA 1
ATOM 1016 C C . ASP B 1 22 ? 9.883 -22.297 -2.619 1 92.06 22 A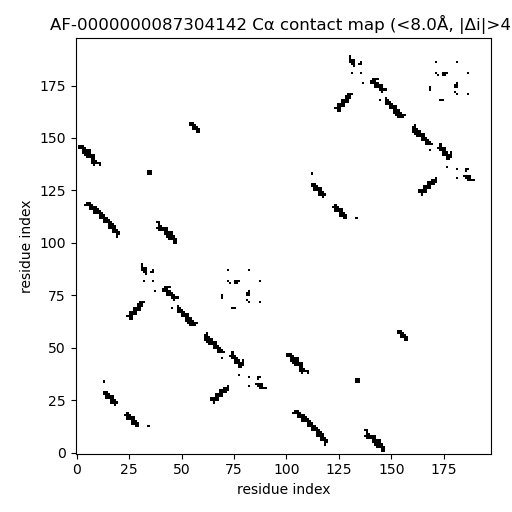SP B C 1
ATOM 1018 O O . ASP B 1 22 ? 11.094 -22.391 -2.422 1 92.06 22 ASP B O 1
ATOM 1022 N N . GLN B 1 23 ? 9.039 -21.469 -1.886 1 91.62 23 GLN B N 1
ATOM 1023 C CA . GLN B 1 23 ? 9.477 -20.797 -0.668 1 91.62 23 GLN B CA 1
ATOM 1024 C C . GLN B 1 23 ? 10.375 -19.609 -0.991 1 91.62 23 GLN B C 1
ATOM 1026 O O . GLN B 1 23 ? 11.297 -19.297 -0.232 1 91.62 23 GLN B O 1
ATOM 1031 N N . SER B 1 24 ? 10.133 -19.141 -2.121 1 93.12 24 SER B N 1
ATOM 1032 C CA . SER B 1 24 ? 10.797 -17.891 -2.49 1 93.12 24 SER B CA 1
ATOM 1033 C C . SER B 1 24 ? 9.945 -16.688 -2.139 1 93.12 24 SER B C 1
ATOM 1035 O O . SER B 1 24 ? 8.727 -16.703 -2.33 1 93.12 24 SER B O 1
ATOM 1037 N N . TYR B 1 25 ? 10.602 -15.703 -1.655 1 95.44 25 TYR B N 1
ATOM 1038 C CA . TYR B 1 25 ? 9.898 -14.484 -1.265 1 95.44 25 TYR B CA 1
ATOM 1039 C C . TYR B 1 25 ? 10.156 -13.359 -2.264 1 95.44 25 TYR B C 1
ATOM 1041 O O . TYR B 1 25 ? 11.266 -13.227 -2.787 1 95.44 25 TYR B O 1
ATOM 1049 N N . PHE B 1 26 ? 9.133 -12.539 -2.51 1 95.94 26 PHE B N 1
ATOM 1050 C CA . PHE B 1 26 ? 9.297 -11.391 -3.391 1 95.94 26 PHE B CA 1
ATOM 1051 C C . PHE B 1 26 ? 8.258 -10.312 -3.072 1 95.94 26 PHE B C 1
ATOM 1053 O O . PHE B 1 26 ? 7.258 -10.586 -2.408 1 95.94 26 PHE B O 1
ATOM 1060 N N . ILE B 1 27 ? 8.547 -9.07 -3.482 1 97.06 27 ILE B N 1
ATOM 1061 C CA . ILE B 1 27 ? 7.617 -7.953 -3.377 1 97.06 27 ILE B CA 1
ATOM 1062 C C . ILE B 1 27 ? 6.715 -7.914 -4.609 1 97.06 27 ILE B C 1
ATOM 1064 O O . ILE B 1 27 ? 7.199 -8.008 -5.742 1 97.06 27 ILE B O 1
ATOM 1068 N N . LEU B 1 28 ? 5.426 -7.836 -4.379 1 97.44 28 LEU B N 1
ATOM 1069 C CA . LEU B 1 28 ? 4.441 -7.781 -5.453 1 97.44 28 LEU B CA 1
ATOM 1070 C C . LEU B 1 28 ? 3.734 -6.43 -5.477 1 97.44 28 LEU B C 1
ATOM 1072 O O . LEU B 1 28 ? 3.295 -5.938 -4.434 1 97.44 28 LEU B O 1
ATOM 1076 N N . SER B 1 29 ? 3.725 -5.805 -6.605 1 95.75 29 SER B N 1
ATOM 1077 C CA . SER B 1 29 ? 2.904 -4.625 -6.855 1 95.75 29 SER B CA 1
ATOM 1078 C C . SER B 1 29 ? 1.82 -4.914 -7.891 1 95.75 29 SER B C 1
ATOM 1080 O O . SER B 1 29 ? 2.094 -5.512 -8.93 1 95.75 29 SER B O 1
ATOM 1082 N N . VAL B 1 30 ? 0.613 -4.52 -7.555 1 94.94 30 VAL B N 1
ATOM 1083 C CA . VAL B 1 30 ? -0.527 -4.824 -8.414 1 94.94 30 VAL B CA 1
ATOM 1084 C C . VAL B 1 30 ? -1.249 -3.531 -8.789 1 94.94 30 VAL B C 1
ATOM 1086 O O . VAL B 1 30 ? -1.629 -2.748 -7.91 1 94.94 30 VAL B O 1
ATOM 1089 N N . TYR B 1 31 ? -1.432 -3.393 -10.086 1 89.94 31 TYR B N 1
ATOM 1090 C CA . TYR B 1 31 ? -2.197 -2.262 -10.594 1 89.94 31 TYR B CA 1
ATOM 1091 C C . TYR B 1 31 ? -3.521 -2.725 -11.195 1 89.94 31 TYR B C 1
ATOM 1093 O O . TYR B 1 31 ? -3.654 -3.881 -11.602 1 89.94 31 TYR B O 1
ATOM 1101 N N . GLY B 1 32 ? -4.434 -1.884 -10.977 1 89.38 32 GLY B N 1
ATOM 1102 C CA . GLY B 1 32 ? -5.699 -2.168 -11.633 1 89.38 32 GLY B CA 1
ATOM 1103 C C . GLY B 1 32 ? -6.715 -2.824 -10.711 1 89.38 32 GLY B C 1
ATOM 1104 O O . GLY B 1 32 ? -7.824 -3.146 -11.133 1 89.38 32 GLY B O 1
ATOM 1105 N N . LEU B 1 33 ? -6.402 -3.014 -9.516 1 92.25 33 LEU B N 1
ATOM 1106 C CA . LEU B 1 33 ? -7.336 -3.611 -8.562 1 92.25 33 LEU B CA 1
ATOM 1107 C C . LEU B 1 33 ? -7.66 -2.639 -7.434 1 92.25 33 LEU B C 1
ATOM 1109 O O . LEU B 1 33 ? -6.852 -1.765 -7.113 1 92.25 33 LEU B O 1
ATOM 1113 N N . GLN B 1 34 ? -8.875 -2.904 -6.883 1 88.06 34 GLN B N 1
ATOM 1114 C CA . GLN B 1 34 ? -9.211 -2.18 -5.664 1 88.06 34 GLN B CA 1
ATOM 1115 C C . GLN B 1 34 ? -8.352 -2.635 -4.492 1 88.06 34 GLN B C 1
ATOM 1117 O O . GLN B 1 34 ? -7.895 -3.781 -4.457 1 88.06 34 GLN B O 1
ATOM 1122 N N . ASN B 1 35 ? -8.141 -1.763 -3.59 1 82.31 35 ASN B N 1
ATOM 1123 C CA . ASN B 1 35 ? -7.254 -2.016 -2.459 1 82.31 35 ASN B CA 1
ATOM 1124 C C . ASN B 1 35 ? -7.703 -3.236 -1.658 1 82.31 35 ASN B C 1
ATOM 1126 O O . ASN B 1 35 ? -6.875 -3.932 -1.066 1 82.31 35 ASN B O 1
ATOM 1130 N N . GLU B 1 36 ? -8.953 -3.494 -1.653 1 85.88 36 GLU B N 1
ATOM 1131 C CA . GLU B 1 36 ? -9.5 -4.562 -0.819 1 85.88 36 GLU B CA 1
ATOM 1132 C C . GLU B 1 36 ? -9.539 -5.887 -1.576 1 85.88 36 GLU B C 1
ATOM 1134 O O . GLU B 1 36 ? -9.891 -6.922 -1.009 1 85.88 36 GLU B O 1
ATOM 1139 N N . ALA B 1 37 ? -9.188 -5.812 -2.797 1 92.56 37 ALA B N 1
ATOM 1140 C CA . ALA B 1 37 ? -9.359 -6.98 -3.66 1 92.56 37 ALA B CA 1
ATOM 1141 C C . ALA B 1 37 ? -8.438 -8.117 -3.236 1 92.56 37 ALA B C 1
ATOM 1143 O O . ALA B 1 37 ? -8.758 -9.289 -3.432 1 92.56 37 ALA B O 1
ATOM 1144 N N . ILE B 1 38 ? -7.238 -7.785 -2.678 1 94.38 38 ILE B N 1
ATOM 1145 C CA . ILE B 1 38 ? -6.266 -8.773 -2.227 1 94.38 38 ILE B CA 1
ATOM 1146 C C . ILE B 1 38 ? -6.027 -8.617 -0.727 1 94.38 38 ILE B C 1
ATOM 1148 O O . ILE B 1 38 ? -5.789 -7.508 -0.242 1 94.38 38 ILE B O 1
ATOM 1152 N N . LYS B 1 39 ? -6.176 -9.703 -0.029 1 90.62 39 LYS B N 1
ATOM 1153 C CA . LYS B 1 39 ? -5.977 -9.711 1.418 1 90.62 39 LYS B CA 1
ATOM 1154 C C . LYS B 1 39 ? -4.836 -10.648 1.813 1 90.62 39 LYS B C 1
ATOM 1156 O O . LYS B 1 39 ? -4.469 -11.539 1.052 1 90.62 39 LYS B O 1
ATOM 1161 N N . GLU B 1 40 ? -4.305 -10.352 2.963 1 90.38 40 GLU B N 1
ATOM 1162 C CA . GLU B 1 40 ? -3.312 -11.273 3.502 1 90.38 40 GLU B CA 1
ATOM 1163 C C . GLU B 1 40 ? -3.877 -12.688 3.611 1 90.38 40 GLU B C 1
ATOM 1165 O O . GLU B 1 40 ? -5.035 -12.875 3.99 1 90.38 40 GLU B O 1
ATOM 1170 N N . GLY B 1 41 ? -3.115 -13.617 3.275 1 93.81 41 GLY B N 1
ATOM 1171 C CA . GLY B 1 41 ? -3.547 -15 3.311 1 93.81 41 GLY B CA 1
ATOM 1172 C C . GLY B 1 41 ? -4.082 -15.492 1.978 1 93.81 41 GLY B C 1
ATOM 1173 O O . GLY B 1 41 ? -4.199 -16.703 1.758 1 93.81 41 GLY B O 1
ATOM 1174 N N . ASP B 1 42 ? -4.375 -14.602 1.146 1 96.19 42 ASP B N 1
ATOM 1175 C CA . ASP B 1 42 ? -4.895 -14.992 -0.161 1 96.19 42 ASP B CA 1
ATOM 1176 C C . ASP B 1 42 ? -3.824 -15.719 -0.978 1 96.19 42 ASP B C 1
ATOM 1178 O O . ASP B 1 42 ? -2.643 -15.375 -0.901 1 96.19 42 ASP B O 1
ATOM 1182 N N . ARG B 1 43 ? -4.262 -16.625 -1.704 1 97 43 ARG B N 1
ATOM 1183 C CA . ARG B 1 43 ? -3.436 -17.234 -2.74 1 97 43 ARG B CA 1
ATOM 1184 C C . ARG B 1 43 ? -3.621 -16.516 -4.078 1 97 43 ARG B C 1
ATOM 1186 O O . ARG B 1 43 ? -4.75 -16.281 -4.512 1 97 43 ARG B O 1
ATOM 1193 N N . VAL B 1 44 ? -2.484 -16.297 -4.734 1 97.31 44 VAL B N 1
ATOM 1194 C CA . VAL B 1 44 ? -2.562 -15.539 -5.977 1 97.31 44 VAL B CA 1
ATOM 1195 C C . VAL B 1 44 ? -1.736 -16.234 -7.059 1 97.31 44 VAL B C 1
ATOM 1197 O O . VAL B 1 44 ? -0.629 -16.703 -6.797 1 97.31 44 VAL B O 1
ATOM 1200 N N . VAL B 1 45 ? -2.34 -16.328 -8.203 1 97.38 45 VAL B N 1
ATOM 1201 C CA . VAL B 1 45 ? -1.617 -16.766 -9.391 1 97.38 45 VAL B CA 1
ATOM 1202 C C . VAL B 1 45 ? -1.341 -15.578 -10.297 1 97.38 45 VAL B C 1
ATOM 1204 O O . VAL B 1 45 ? -2.25 -14.805 -10.609 1 97.38 45 VAL B O 1
ATOM 1207 N N . LEU B 1 46 ? -0.133 -15.367 -10.641 1 97.12 46 LEU B N 1
ATOM 1208 C CA . LEU B 1 46 ? 0.295 -14.258 -11.484 1 97.12 46 LEU B CA 1
ATOM 1209 C C . LEU B 1 46 ? 0.576 -14.727 -12.906 1 97.12 46 LEU B C 1
ATOM 1211 O O . LEU B 1 46 ? 1.391 -15.633 -13.117 1 97.12 46 LEU B O 1
ATOM 1215 N N . LEU B 1 47 ? -0.074 -14.094 -13.836 1 96.19 47 LEU B N 1
ATOM 1216 C CA . LEU B 1 47 ? 0.052 -14.445 -15.242 1 96.19 47 LEU B CA 1
ATOM 1217 C C . LEU B 1 47 ? 0.885 -13.406 -15.992 1 96.19 47 LEU B C 1
ATOM 1219 O O . LEU B 1 47 ? 0.524 -12.234 -16.031 1 96.19 47 LEU B O 1
ATOM 1223 N N . GLU B 1 48 ? 2.053 -13.758 -16.547 1 94.88 48 GLU B N 1
ATOM 1224 C CA . GLU B 1 48 ? 2.953 -12.922 -17.344 1 94.88 48 GLU B CA 1
ATOM 1225 C C . GLU B 1 48 ? 3.361 -11.672 -16.562 1 94.88 48 GLU B C 1
ATOM 1227 O O . GLU B 1 48 ? 3.244 -10.555 -17.078 1 94.88 48 GLU B O 1
ATOM 1232 N N . PRO B 1 49 ? 3.738 -11.766 -15.406 1 95.44 49 PRO B N 1
ATOM 1233 C CA . PRO B 1 49 ? 4.172 -10.602 -14.625 1 95.44 49 PRO B CA 1
ATOM 1234 C C . PRO B 1 49 ? 5.531 -10.07 -15.07 1 95.44 49 PRO B C 1
ATOM 1236 O O . PRO B 1 49 ? 6.223 -10.711 -15.867 1 95.44 49 PRO B O 1
ATOM 1239 N N . TYR B 1 50 ? 5.84 -8.914 -14.609 1 95.56 50 TYR B N 1
ATOM 1240 C CA . TYR B 1 50 ? 7.168 -8.336 -14.812 1 95.56 50 TYR B CA 1
ATOM 1241 C C . TYR B 1 50 ? 8.07 -8.633 -13.617 1 95.56 50 TYR B C 1
ATOM 1243 O O . TYR B 1 50 ? 7.668 -8.453 -12.469 1 95.56 50 TYR B O 1
ATOM 1251 N N . TYR B 1 51 ? 9.234 -9.047 -13.922 1 94.81 51 TYR B N 1
ATOM 1252 C CA . TYR B 1 51 ? 10.211 -9.359 -12.883 1 94.81 51 TYR B CA 1
ATOM 1253 C C . TYR B 1 51 ? 11.32 -8.32 -12.844 1 94.81 51 TYR B C 1
ATOM 1255 O O . TYR B 1 51 ? 11.828 -7.906 -13.891 1 94.81 51 TYR B O 1
ATOM 1263 N N . LYS B 1 52 ? 11.562 -7.98 -11.633 1 95.38 52 LYS B N 1
ATOM 1264 C CA . LYS B 1 52 ? 12.664 -7.039 -11.43 1 95.38 52 LYS B CA 1
ATOM 1265 C C . LYS B 1 52 ? 13.414 -7.336 -10.141 1 95.38 52 LYS B C 1
ATOM 1267 O O . LYS B 1 52 ? 12.828 -7.844 -9.18 1 95.38 52 LYS B O 1
ATOM 1272 N N . ILE B 1 53 ? 14.711 -7.086 -10.172 1 95.06 53 ILE B N 1
ATOM 1273 C CA . ILE B 1 53 ? 15.5 -7.094 -8.945 1 95.06 53 ILE B CA 1
ATOM 1274 C C . ILE B 1 53 ? 15.727 -5.66 -8.469 1 95.06 53 ILE B C 1
ATOM 1276 O O . ILE B 1 53 ? 16.266 -4.836 -9.203 1 95.06 53 ILE B O 1
ATOM 1280 N N . LEU B 1 54 ? 15.211 -5.383 -7.277 1 90.31 54 LEU B N 1
ATOM 1281 C CA . LEU B 1 54 ? 15.438 -4.066 -6.684 1 90.31 54 LEU B CA 1
ATOM 1282 C C . LEU B 1 54 ? 16.734 -4.047 -5.883 1 90.31 54 LEU B C 1
ATOM 1284 O O . LEU B 1 54 ? 16.938 -4.887 -5.004 1 90.31 54 LEU B O 1
ATOM 1288 N N . ASP B 1 55 ? 17.672 -3.146 -6.227 1 92.06 55 ASP B N 1
ATOM 1289 C CA . ASP B 1 55 ? 18.938 -2.941 -5.543 1 92.06 55 ASP B CA 1
ATOM 1290 C C . ASP B 1 55 ? 18.922 -1.646 -4.734 1 92.06 55 ASP B C 1
ATOM 1292 O O . ASP B 1 55 ? 19.016 -0.555 -5.305 1 92.06 55 ASP B O 1
ATOM 1296 N N . ILE B 1 56 ? 18.797 -1.794 -3.396 1 90.94 56 ILE B N 1
ATOM 1297 C CA . ILE B 1 56 ? 18.594 -0.611 -2.566 1 90.94 56 ILE B CA 1
ATOM 1298 C C . ILE B 1 56 ? 19.656 -0.576 -1.459 1 90.94 56 ILE B C 1
ATOM 1300 O O . ILE B 1 56 ? 19.984 -1.61 -0.872 1 90.94 56 ILE B O 1
ATOM 1304 N N . SER B 1 57 ? 20.203 0.533 -1.214 1 90.44 57 SER B N 1
ATOM 1305 C CA . SER B 1 57 ? 21.078 0.721 -0.058 1 90.44 57 SER B CA 1
ATOM 1306 C C . SER B 1 57 ? 20.375 1.532 1.03 1 90.44 57 SER B C 1
ATOM 1308 O O . SER B 1 57 ? 19.766 2.566 0.749 1 90.44 57 SER B O 1
ATOM 1310 N N . TRP B 1 58 ? 20.391 0.973 2.162 1 86.94 58 TRP B N 1
ATOM 1311 C CA . TRP B 1 58 ? 19.797 1.624 3.32 1 86.94 58 TRP B CA 1
ATOM 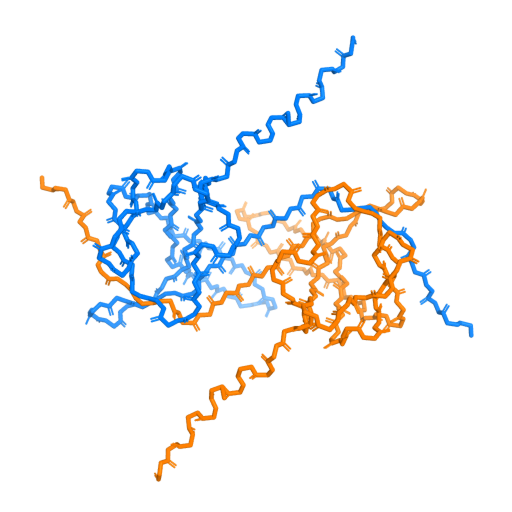1312 C C . TRP B 1 58 ? 20.641 1.424 4.566 1 86.94 58 TRP B C 1
ATOM 1314 O O . TRP B 1 58 ? 21 0.294 4.906 1 86.94 58 TRP B O 1
ATOM 1324 N N . LYS B 1 59 ? 20.781 2.445 5.289 1 87.56 59 LYS B N 1
ATOM 1325 C CA . LYS B 1 59 ? 21.609 2.43 6.496 1 87.56 59 LYS B CA 1
ATOM 1326 C C . LYS B 1 59 ? 22.922 1.699 6.254 1 87.56 59 LYS B C 1
ATOM 1328 O O . LYS B 1 59 ? 23.297 0.81 7.023 1 87.56 59 LYS B O 1
ATOM 1333 N N . GLU B 1 60 ? 23.547 1.913 5.176 1 85.38 60 GLU B N 1
ATOM 1334 C CA . GLU B 1 60 ? 24.875 1.431 4.828 1 85.38 60 GLU B CA 1
ATOM 1335 C C . GLU B 1 60 ? 24.859 -0.054 4.477 1 85.38 60 GLU B C 1
ATOM 1337 O O . GLU B 1 60 ? 25.906 -0.691 4.375 1 85.38 60 GLU B O 1
ATOM 1342 N N . GLN B 1 61 ? 23.672 -0.556 4.453 1 91.38 61 GLN B N 1
ATOM 1343 C CA . GLN B 1 61 ? 23.531 -1.939 4.012 1 91.38 61 GLN B CA 1
ATOM 1344 C C . GLN B 1 61 ? 22.844 -2.018 2.66 1 91.38 61 GLN B C 1
ATOM 1346 O O . GLN B 1 61 ? 21.906 -1.261 2.395 1 91.38 61 GLN B O 1
ATOM 1351 N N . ARG B 1 62 ? 23.359 -2.924 1.872 1 90.81 62 ARG B N 1
ATOM 1352 C CA . ARG B 1 62 ? 22.781 -3.115 0.542 1 90.81 62 ARG B CA 1
ATOM 1353 C C . ARG B 1 62 ? 21.844 -4.309 0.519 1 90.81 62 ARG B C 1
ATOM 1355 O O . ARG B 1 62 ? 22.172 -5.387 1.014 1 90.81 62 ARG B O 1
ATOM 1362 N N . TYR B 1 63 ? 20.672 -4.09 -0.077 1 91.06 63 TYR B N 1
ATOM 1363 C CA . TYR B 1 63 ? 19.625 -5.113 -0.136 1 91.06 63 TYR B CA 1
ATOM 1364 C C . TYR B 1 63 ? 19.156 -5.316 -1.567 1 91.06 63 TYR B C 1
ATOM 1366 O O . TYR B 1 63 ? 18.938 -4.348 -2.303 1 91.06 63 TYR B O 1
ATOM 1374 N N . LYS B 1 64 ? 19.031 -6.59 -1.909 1 92.12 64 LYS B N 1
ATOM 1375 C CA . LYS B 1 64 ? 18.422 -6.949 -3.188 1 92.12 64 LYS B CA 1
ATOM 1376 C C . LYS B 1 64 ? 17.141 -7.734 -2.98 1 92.12 64 LYS B C 1
ATOM 1378 O O . LYS B 1 64 ? 17.109 -8.727 -2.254 1 92.12 64 LYS B O 1
ATOM 1383 N N . PHE B 1 65 ? 16.156 -7.246 -3.648 1 91.19 65 PHE B N 1
ATOM 1384 C CA . PHE B 1 65 ? 14.844 -7.891 -3.516 1 91.19 65 PHE B CA 1
ATOM 1385 C C . PHE B 1 65 ? 14.266 -8.227 -4.883 1 91.19 65 PHE B C 1
ATOM 1387 O O . PHE B 1 65 ? 14.391 -7.445 -5.828 1 91.19 65 PHE B O 1
ATOM 1394 N N . LYS B 1 66 ? 13.703 -9.453 -4.898 1 95.62 66 LYS B N 1
ATOM 1395 C CA . LYS B 1 66 ? 12.906 -9.758 -6.082 1 95.62 66 LYS B CA 1
ATOM 1396 C C . LYS B 1 66 ? 11.562 -9.031 -6.043 1 95.62 66 LYS B C 1
ATOM 1398 O O . LYS B 1 66 ? 10.883 -9.039 -5.02 1 95.62 66 LYS B O 1
ATOM 1403 N N . SER B 1 67 ? 11.273 -8.398 -7.191 1 95.69 67 SER B N 1
ATOM 1404 C CA . SER B 1 67 ? 10.008 -7.676 -7.316 1 95.69 67 SER B CA 1
ATOM 1405 C C . SER B 1 67 ? 9.219 -8.148 -8.531 1 95.69 67 SER B C 1
ATOM 1407 O O . SER B 1 67 ? 9.789 -8.375 -9.602 1 95.69 67 SER B O 1
ATOM 1409 N N . ILE B 1 68 ? 8 -8.32 -8.281 1 96.94 68 ILE B N 1
ATOM 1410 C CA . ILE B 1 68 ? 7.09 -8.695 -9.352 1 96.94 68 ILE B CA 1
ATOM 1411 C C . ILE B 1 68 ? 5.984 -7.648 -9.477 1 96.94 68 ILE B C 1
ATOM 1413 O O . ILE B 1 68 ? 5.445 -7.184 -8.477 1 96.94 68 ILE B O 1
ATOM 1417 N N . ARG B 1 69 ? 5.688 -7.238 -10.719 1 95.75 69 ARG B N 1
ATOM 1418 C CA . ARG B 1 69 ? 4.656 -6.234 -10.961 1 95.75 69 ARG B CA 1
ATOM 1419 C C . ARG B 1 69 ? 3.594 -6.762 -11.922 1 95.75 69 ARG B C 1
ATOM 1421 O O . ARG B 1 69 ? 3.914 -7.441 -12.898 1 95.75 69 ARG B O 1
ATOM 1428 N N . VAL B 1 70 ? 2.457 -6.512 -11.555 1 95.69 70 VAL B N 1
ATOM 1429 C CA . VAL B 1 70 ? 1.311 -6.758 -12.43 1 95.69 70 VAL B CA 1
ATOM 1430 C C . VAL B 1 70 ? 0.65 -5.438 -12.805 1 95.69 70 VAL B C 1
ATOM 1432 O O . VAL B 1 70 ? 0.343 -4.617 -11.93 1 95.69 70 VAL B O 1
ATOM 1435 N N . ASP B 1 71 ? 0.339 -5.316 -14.156 1 93.69 71 ASP B N 1
ATOM 1436 C CA . ASP B 1 71 ? -0.154 -4.023 -14.617 1 93.69 71 ASP B CA 1
ATOM 1437 C C . ASP B 1 71 ? -1.652 -4.078 -14.906 1 93.69 71 ASP B C 1
ATOM 1439 O O . ASP B 1 71 ? -2.312 -3.041 -14.984 1 93.69 71 ASP B O 1
ATOM 1443 N N . PHE B 1 72 ? -2.168 -5.344 -14.977 1 93.25 72 PHE B N 1
ATOM 1444 C CA . PHE B 1 72 ? -3.559 -5.465 -15.391 1 93.25 72 PHE B CA 1
ATOM 1445 C C . PHE B 1 72 ? -4.289 -6.508 -14.555 1 93.25 72 PHE B C 1
ATOM 1447 O O . PHE B 1 72 ? -3.717 -7.543 -14.203 1 93.25 72 PHE B O 1
ATOM 1454 N N . PRO B 1 73 ? -5.527 -6.191 -14.32 1 94.75 73 PRO B N 1
ATOM 1455 C CA . PRO B 1 73 ? -6.328 -7.16 -13.562 1 94.75 73 PRO B CA 1
ATOM 1456 C C . PRO B 1 73 ? -6.348 -8.539 -14.219 1 94.75 73 PRO B C 1
ATOM 1458 O O . PRO B 1 73 ? -6.477 -9.555 -13.523 1 94.75 73 PRO B O 1
ATOM 1461 N N . GLU B 1 74 ? -6.129 -8.578 -15.539 1 94.94 74 GLU B N 1
ATOM 1462 C CA . GLU B 1 74 ? -6.191 -9.828 -16.281 1 94.94 74 GLU B CA 1
ATOM 1463 C C . GLU B 1 74 ? -4.996 -10.727 -15.961 1 94.94 74 GLU B C 1
ATOM 1465 O O . GLU B 1 74 ? -5 -11.914 -16.281 1 94.94 74 GLU B O 1
ATOM 1470 N N . GLN B 1 75 ? -4.02 -10.266 -15.273 1 96.62 75 GLN B N 1
ATOM 1471 C CA . GLN B 1 75 ? -2.779 -10.992 -15.031 1 96.62 75 GLN B CA 1
ATOM 1472 C C . GLN B 1 75 ? -2.785 -11.641 -13.648 1 96.62 75 GLN B C 1
ATOM 1474 O O . GLN B 1 75 ? -1.771 -12.188 -13.211 1 96.62 75 GLN B O 1
ATOM 1479 N N . ILE B 1 76 ? -3.973 -11.578 -12.984 1 96.38 76 ILE B N 1
ATOM 1480 C CA . ILE B 1 76 ? -3.947 -12.086 -11.625 1 96.38 76 ILE B CA 1
ATOM 1481 C C . ILE B 1 76 ? -5.219 -12.891 -11.344 1 96.38 76 ILE B C 1
ATOM 1483 O O . ILE B 1 76 ? -6.309 -12.5 -11.781 1 96.38 76 ILE B O 1
ATOM 1487 N N . ILE B 1 77 ? -5.027 -14.039 -10.664 1 97.62 77 ILE B N 1
ATOM 1488 C CA . ILE B 1 77 ? -6.105 -14.883 -10.164 1 97.62 77 ILE B CA 1
ATOM 1489 C C . ILE B 1 77 ? -6.023 -14.969 -8.641 1 97.62 77 ILE B C 1
ATOM 1491 O O . ILE B 1 77 ? -4.965 -15.266 -8.078 1 97.62 77 ILE B O 1
ATOM 1495 N N . ILE B 1 78 ? -7.125 -14.68 -7.961 1 97.5 78 ILE B N 1
ATOM 1496 C CA . ILE B 1 78 ? -7.164 -14.633 -6.5 1 97.5 78 ILE B CA 1
ATOM 1497 C C . ILE B 1 78 ? -8.062 -15.742 -5.973 1 97.5 78 ILE B C 1
ATOM 1499 O O . ILE B 1 78 ? -9.266 -15.773 -6.254 1 97.5 78 ILE B O 1
ATOM 1503 N N . ASN B 1 79 ? -7.391 -16.562 -5.246 1 97.25 79 ASN B N 1
ATOM 1504 C CA . ASN B 1 79 ? -8.109 -17.703 -4.711 1 97.25 79 ASN B CA 1
ATOM 1505 C C . ASN B 1 79 ? -8.906 -18.422 -5.801 1 97.25 79 ASN B C 1
ATOM 1507 O O . ASN B 1 79 ? -10.094 -18.688 -5.629 1 97.25 79 ASN B O 1
ATOM 1511 N N . GLU B 1 80 ? -8.289 -18.547 -6.824 1 96.5 80 GLU B N 1
ATOM 1512 C CA . GLU B 1 80 ? -8.766 -19.359 -7.941 1 96.5 80 GLU B CA 1
ATOM 1513 C C . GLU B 1 80 ? -9.891 -18.656 -8.695 1 96.5 80 GLU B C 1
ATOM 1515 O O . GLU B 1 80 ? -10.609 -19.281 -9.477 1 96.5 80 GLU B O 1
ATOM 1520 N N . LYS B 1 81 ? -10.031 -17.359 -8.477 1 97.12 81 LYS B N 1
ATOM 1521 C CA . LYS B 1 81 ? -11.031 -16.562 -9.188 1 97.12 81 LYS B CA 1
ATOM 1522 C C . LYS B 1 81 ? -10.414 -15.305 -9.789 1 97.12 81 LYS B C 1
ATOM 1524 O O . LYS B 1 81 ? -9.594 -14.648 -9.148 1 97.12 81 LYS B O 1
ATOM 1529 N N . ALA B 1 82 ? -10.93 -15.062 -10.984 1 96.06 82 ALA B N 1
ATOM 1530 C CA . ALA B 1 82 ? -10.57 -13.758 -11.539 1 96.06 82 ALA B CA 1
ATOM 1531 C C . ALA B 1 82 ? -11.195 -12.625 -10.727 1 96.06 82 ALA B C 1
ATOM 1533 O O . ALA B 1 82 ? -12.25 -12.805 -10.117 1 96.06 82 ALA B O 1
ATOM 1534 N N . PRO B 1 83 ? -10.461 -11.516 -10.672 1 95.75 83 PRO B N 1
ATOM 1535 C CA . PRO B 1 83 ? -11.094 -10.391 -9.969 1 95.75 83 PRO B CA 1
ATOM 1536 C C . PRO B 1 83 ? -12.469 -10.039 -10.531 1 95.75 83 PRO B C 1
ATOM 1538 O O . PRO B 1 83 ? -12.648 -9.992 -11.75 1 95.75 83 PRO B O 1
ATOM 1541 N N . ALA B 1 84 ? -13.352 -9.859 -9.625 1 95.31 84 ALA B N 1
ATOM 1542 C CA . ALA B 1 84 ? -14.68 -9.422 -10.031 1 95.31 84 ALA B CA 1
ATOM 1543 C C . ALA B 1 84 ? -14.664 -7.973 -10.5 1 95.31 84 ALA B C 1
ATOM 1545 O O . ALA B 1 84 ? -13.711 -7.238 -10.234 1 95.31 84 ALA B O 1
ATOM 1546 N N . ALA B 1 85 ? -15.742 -7.539 -11.195 1 92 85 ALA B N 1
ATOM 1547 C CA . ALA B 1 85 ? -15.836 -6.191 -11.75 1 92 85 ALA B CA 1
ATOM 1548 C C . ALA B 1 85 ? -15.672 -5.137 -10.664 1 92 85 ALA B C 1
ATOM 1550 O O . ALA B 1 85 ? -15.023 -4.109 -10.875 1 92 85 ALA B O 1
ATOM 1551 N N . HIS B 1 86 ? -16.172 -5.453 -9.523 1 89.31 86 HIS B N 1
ATOM 1552 C CA . HIS B 1 86 ? -16.156 -4.469 -8.453 1 89.31 86 HIS B CA 1
ATOM 1553 C C . HIS B 1 86 ? -14.789 -4.426 -7.77 1 89.31 86 HIS B C 1
ATOM 1555 O O . HIS B 1 86 ? -14.523 -3.539 -6.953 1 89.31 86 HIS B O 1
ATOM 1561 N N . GLN B 1 87 ? -13.969 -5.355 -8.055 1 92.62 87 GLN B N 1
ATOM 1562 C CA . GLN B 1 87 ? -12.633 -5.402 -7.477 1 92.62 87 GLN B CA 1
ATOM 1563 C C . GLN B 1 87 ? -11.625 -4.688 -8.367 1 92.62 87 GLN B C 1
ATOM 1565 O O . GLN B 1 87 ? -10.484 -4.434 -7.957 1 92.62 87 GLN B O 1
ATOM 1570 N N . VAL B 1 88 ? -11.984 -4.457 -9.617 1 91.62 88 VAL B N 1
ATOM 1571 C CA . VAL B 1 88 ? -11.109 -3.781 -10.562 1 91.62 88 VAL B CA 1
ATOM 1572 C C . VAL B 1 88 ? -11.203 -2.268 -10.375 1 91.62 88 VAL B C 1
ATOM 1574 O O . VAL B 1 88 ? -12.305 -1.722 -10.258 1 91.62 88 VAL B O 1
ATOM 1577 N N . ALA B 1 89 ? -10.047 -1.673 -10.242 1 84.19 89 ALA B N 1
ATOM 1578 C CA . ALA B 1 89 ? -10.008 -0.232 -10.008 1 84.19 89 ALA B CA 1
ATOM 1579 C C . ALA B 1 89 ? -10.516 0.536 -11.219 1 84.19 89 ALA B C 1
ATOM 1581 O O . ALA B 1 89 ? -10.195 0.195 -12.359 1 84.19 89 ALA B O 1
ATOM 1582 N N . ARG B 1 90 ? -11.516 1.259 -11.062 1 66.62 90 ARG B N 1
ATOM 1583 C CA . ARG B 1 90 ? -11.984 2.131 -12.133 1 66.62 90 ARG B CA 1
ATOM 1584 C C . ARG B 1 90 ? -10.984 3.244 -12.414 1 66.62 90 ARG B C 1
ATOM 1586 O O . ARG B 1 90 ? -10.258 3.68 -11.516 1 66.62 90 ARG B O 1
ATOM 1593 N N . ALA B 1 91 ? -10.305 3.307 -13.734 1 53.12 91 ALA B N 1
ATOM 1594 C CA . ALA B 1 91 ? -9.328 4.305 -14.164 1 53.12 91 ALA B CA 1
ATOM 1595 C C . ALA B 1 91 ? -9.555 5.637 -13.453 1 53.12 91 ALA B C 1
ATOM 1597 O O . ALA B 1 91 ? -10.656 6.184 -13.484 1 53.12 91 ALA B O 1
ATOM 1598 N N . SER B 1 92 ? -9.219 5.75 -12.32 1 48.78 92 SER B N 1
ATOM 1599 C CA . SER B 1 92 ? -9.336 7.148 -11.93 1 48.78 92 SER B CA 1
ATOM 1600 C C . SER B 1 92 ? -8.375 8.023 -12.727 1 48.78 92 SER B C 1
ATOM 1602 O O . SER B 1 92 ? -7.164 7.992 -12.5 1 48.78 92 SER B O 1
ATOM 1604 N N . ILE B 1 93 ? -8.281 7.914 -14.055 1 43.16 93 ILE B N 1
ATOM 1605 C CA . ILE B 1 93 ? -7.492 8.883 -14.805 1 43.16 93 ILE B CA 1
ATOM 1606 C C . ILE B 1 93 ? -7.758 10.289 -14.281 1 43.16 93 ILE B C 1
ATOM 1608 O O . ILE B 1 93 ? -8.867 10.812 -14.422 1 43.16 93 ILE B O 1
ATOM 1612 N N . ARG B 1 94 ? -7.523 10.664 -13.133 1 39.31 94 ARG B N 1
ATOM 1613 C CA . ARG B 1 94 ? -7.586 12.109 -12.969 1 39.31 94 ARG B CA 1
ATOM 1614 C C . ARG B 1 94 ? -6.676 12.82 -13.961 1 39.31 94 ARG B C 1
ATOM 1616 O O . ARG B 1 94 ? -5.449 12.68 -13.898 1 39.31 94 ARG B O 1
ATOM 1623 N N . ALA B 1 95 ? -6.918 12.812 -15.367 1 37.22 95 ALA B N 1
ATOM 1624 C CA . ALA B 1 95 ? -6.383 13.703 -16.391 1 37.22 95 ALA B CA 1
ATOM 1625 C C . ALA B 1 95 ? -6.348 15.148 -15.891 1 37.22 95 ALA B C 1
ATOM 1627 O O . ALA B 1 95 ? -7.395 15.742 -15.625 1 37.22 95 ALA B O 1
ATOM 1628 N N . GLN B 1 96 ? -5.492 15.562 -15.039 1 35.31 96 GLN B N 1
ATOM 1629 C CA . GLN B 1 96 ? -5.391 17.016 -15.023 1 35.31 96 GLN B CA 1
ATOM 1630 C C . GLN B 1 96 ? -5.27 17.578 -16.438 1 35.31 96 GLN B C 1
ATOM 1632 O O . GLN B 1 96 ? -4.27 17.344 -17.125 1 35.31 96 GLN B O 1
ATOM 1637 N N . HIS B 1 97 ? -6.188 17.312 -17.234 1 29.91 97 HIS B N 1
ATOM 1638 C CA . HIS B 1 97 ? -6.281 18.219 -18.375 1 29.91 97 HIS B CA 1
ATOM 1639 C C . HIS B 1 97 ? -6.086 19.656 -17.953 1 29.91 97 HIS B C 1
ATOM 1641 O O . HIS B 1 97 ? -6.84 20.188 -17.141 1 29.91 97 HIS B O 1
ATOM 1647 N N . LYS B 1 98 ? -4.812 20.156 -17.688 1 31.52 98 LYS B N 1
ATOM 1648 C CA . LYS B 1 98 ? -4.652 21.594 -17.844 1 31.52 98 LYS B CA 1
ATOM 1649 C C . LYS B 1 98 ? -5.434 22.109 -19.047 1 31.52 98 LYS B C 1
ATOM 1651 O O . LYS B 1 98 ? -5.266 21.609 -20.156 1 31.52 98 LYS B O 1
ATOM 1656 N N . PRO B 1 99 ? -6.574 22.781 -18.766 1 29.2 99 PRO B N 1
ATOM 1657 C CA . PRO B 1 99 ? -7.055 23.5 -19.938 1 29.2 99 PRO B CA 1
ATOM 1658 C C . PRO B 1 99 ? -5.941 24.25 -20.672 1 29.2 99 PRO B C 1
ATOM 1660 O O . PRO B 1 99 ? -4.953 24.641 -20.047 1 29.2 99 PRO B O 1
#